Protein 3LHN (pdb70)

B-factor: mean 14.71, std 7.53, range [4.74, 56.82]

Solvent-accessible surface area: 11086 Å² total

Foldseek 3Di:
DAPACLVVAPQAAKWWAWADDPPADTWTKIWGADNVQKIWIWTWGDDPDIDIDIDIGGWDADPRNAKIATPVRDIWGGDHQWTFDPSVNHQDDDDCRVRRITGGDD/DPACLVVAPQAAKWWAWADDPPADTWTWIWGADNVQKIKIWTWGDDDVIDIDIDIDGWDADPRNAKIADPVQDIWGGDHQWTFPDNVNHQDDDDCSVRRITGGDD

Sequence (211 aa):
LGDTSQNALDWPGVYEGVLPCASCEGIQTTLTLQADNSFELKKSIYLGKKDESIFKVAGKFDDWDSNGSKITLSSDGSSKKYLVGENQLLLDTEGNRRITGGLAEHYILKKKKGGGDTSQNALDWPGVYEGVLPCASCEGIQTTLTLQADNSFEELKKSIYLGKDDEESSIFKVVAGKFDWDSNGSKITLSDGSSKKYYLVGEENQLLLDTTEEGNRRITGGLAEEHYILKKKKKG

CATH classification: 2.40.128.640

Structure (mmCIF, N/CA/C/O backbone):
data_3LHN
#
_entry.id   3LHN
#
_cell.length_a   50.185
_cell.length_b   50.185
_cell.length_c   300.508
_cell.angle_alpha   90.000
_cell.angle_beta   90.000
_cell.angle_gamma   120.000
#
_symmetry.space_group_name_H-M   'P 61 2 2'
#
loop_
_entity.id
_entity.type
_entity.pdbx_description
1 polymer Lipoprotein
2 non-polymer 'SULFATE ION'
3 non-polymer GLYCEROL
4 water water
#
loop_
_atom_site.group_PDB
_atom_site.id
_atom_site.type_symbol
_atom_site.label_atom_id
_atom_site.label_alt_id
_atom_site.label_comp_id
_atom_site.label_asym_id
_atom_site.label_entity_id
_atom_site.label_seq_id
_atom_site.pdbx_PDB_ins_code
_atom_site.Cartn_x
_atom_site.Cartn_y
_atom_site.Cartn_z
_atom_site.occupancy
_atom_site.B_iso_or_equiv
_atom_site.auth_seq_id
_atom_site.auth_comp_id
_atom_site.auth_asym_id
_atom_site.auth_atom_id
_atom_site.pdbx_PDB_model_num
ATOM 1 N N . LEU A 1 19 ? 29.478 11.733 -12.336 1.00 32.93 43 LEU A N 1
ATOM 2 C CA . LEU A 1 19 ? 29.173 11.455 -10.897 1.00 31.77 43 LEU A CA 1
ATOM 3 C C . LEU A 1 19 ? 30.441 11.069 -10.147 1.00 30.51 43 LEU A C 1
ATOM 4 O O . LEU A 1 19 ? 31.436 10.579 -10.737 1.00 32.81 43 LEU A O 1
ATOM 6 N N . GLY A 1 20 ? 30.389 11.288 -8.832 1.00 25.39 44 GLY A N 1
ATOM 7 C CA . GLY A 1 20 ? 31.517 11.120 -7.995 1.00 21.00 44 GLY A CA 1
ATOM 8 C C . GLY A 1 20 ? 31.845 9.704 -7.585 1.00 15.65 44 GLY A C 1
ATOM 9 O O . GLY A 1 20 ? 31.037 8.951 -7.022 1.00 12.02 44 GLY A O 1
ATOM 10 N N . ASP A 1 21 ? 33.085 9.363 -7.843 1.00 12.45 45 ASP A N 1
ATOM 11 C CA . ASP A 1 21 ? 33.653 8.098 -7.433 1.00 11.89 45 ASP A CA 1
ATOM 12 C C . ASP A 1 21 ? 34.181 8.287 -6.030 1.00 9.98 45 ASP A C 1
ATOM 13 O O . ASP A 1 21 ? 35.357 8.526 -5.789 1.00 10.16 45 ASP A O 1
ATOM 18 N N . THR A 1 22 ? 33.259 8.189 -5.086 1.00 8.62 46 THR A N 1
ATOM 19 C CA . THR A 1 22 ? 33.495 8.482 -3.704 1.00 7.79 46 THR A CA 1
ATOM 20 C C . THR A 1 22 ? 33.022 7.374 -2.763 1.00 6.66 46 THR A C 1
ATOM 21 O O . THR A 1 22 ? 32.177 6.551 -3.140 1.00 7.28 46 THR A O 1
ATOM 25 N N . SER A 1 23 ? 33.541 7.357 -1.542 1.00 7.87 47 SER A N 1
ATOM 26 C CA . SER A 1 23 ? 33.081 6.420 -0.552 1.00 8.46 47 SER A CA 1
ATOM 27 C C . SER A 1 23 ? 31.589 6.585 -0.249 1.00 7.86 47 SER A C 1
ATOM 28 O O . SER A 1 23 ? 30.878 5.585 -0.033 1.00 7.47 47 SER A O 1
ATOM 31 N N . GLN A 1 24 ? 31.096 7.829 -0.229 1.00 6.93 48 GLN A N 1
ATOM 32 C CA . GLN A 1 24 ? 29.711 8.109 -0.012 1.00 6.12 48 GLN A CA 1
ATOM 33 C C . GLN A 1 24 ? 28.806 7.363 -1.008 1.00 6.59 48 GLN A C 1
ATOM 34 O O . GLN A 1 24 ? 27.703 6.888 -0.646 1.00 7.34 48 GLN A O 1
ATOM 40 N N . ASN A 1 25 ? 29.279 7.240 -2.240 1.00 6.19 49 ASN A N 1
ATOM 41 C CA . ASN A 1 25 ? 28.519 6.575 -3.281 1.00 6.73 49 ASN A CA 1
ATOM 42 C C . ASN A 1 25 ? 28.821 5.091 -3.375 1.00 7.76 49 ASN A C 1
ATOM 43 O O . ASN A 1 25 ? 28.014 4.354 -3.936 1.00 9.81 49 ASN A O 1
ATOM 48 N N . ALA A 1 26 ? 29.960 4.651 -2.881 1.00 6.49 50 ALA A N 1
ATOM 49 C CA . ALA A 1 26 ? 30.406 3.270 -3.019 1.00 6.41 50 ALA A CA 1
ATOM 50 C C . ALA A 1 26 ? 29.957 2.359 -1.909 1.00 6.74 50 ALA A C 1
ATOM 51 O O . ALA A 1 26 ? 29.765 1.167 -2.153 1.00 7.55 50 ALA A O 1
ATOM 53 N N . LEU A 1 27 ? 29.838 2.890 -0.710 1.00 6.39 51 LEU A N 1
ATOM 54 C CA . LEU A 1 27 ? 29.674 2.077 0.486 1.00 6.73 51 LEU A CA 1
ATOM 55 C C . LEU A 1 27 ? 28.224 1.988 0.942 1.00 7.74 51 LEU A C 1
ATOM 56 O O . LEU A 1 27 ? 27.459 2.936 0.790 1.00 7.57 51 LEU A O 1
ATOM 61 N N . ASP A 1 28 ? 27.876 0.859 1.542 1.00 7.11 52 ASP A N 1
ATOM 62 C CA . ASP A 1 28 ? 26.591 0.684 2.214 1.00 8.18 52 ASP A CA 1
ATOM 63 C C . ASP A 1 28 ? 26.871 1.219 3.637 1.00 8.69 52 ASP A C 1
ATOM 64 O O . ASP A 1 28 ? 27.038 0.470 4.614 1.00 9.78 52 ASP A O 1
ATOM 69 N N . TRP A 1 29 ? 26.965 2.528 3.743 1.00 7.05 53 TRP A N 1
ATOM 70 C CA . TRP A 1 29 ? 27.344 3.194 5.008 1.00 7.08 53 TRP A CA 1
ATOM 71 C C . TRP A 1 29 ? 26.194 3.445 5.997 1.00 7.78 53 TRP A C 1
ATOM 72 O O . TRP A 1 29 ? 26.456 3.530 7.158 1.00 7.88 53 TRP A O 1
ATOM 83 N N . PRO A 1 30 ? 24.940 3.614 5.555 1.00 6.54 54 PRO A N 1
ATOM 84 C CA . PRO A 1 30 ? 23.851 3.741 6.573 1.00 7.74 54 PRO A CA 1
ATOM 85 C C . PRO A 1 30 ? 23.877 2.488 7.464 1.00 8.41 54 PRO A C 1
ATOM 86 O O . PRO A 1 30 ? 23.967 1.383 6.979 1.00 9.16 54 PRO A O 1
ATOM 90 N N . GLY A 1 31 ? 23.823 2.698 8.756 1.00 7.33 55 GLY A N 1
ATOM 91 C CA . GLY A 1 31 ? 23.891 1.604 9.686 1.00 8.01 55 GLY A CA 1
ATOM 92 C C . GLY A 1 31 ? 24.421 2.018 11.032 1.00 6.95 55 GLY A C 1
ATOM 93 O O . GLY A 1 31 ? 24.524 3.213 11.342 1.00 7.89 55 GLY A O 1
ATOM 94 N N . VAL A 1 32 ? 24.707 1.011 11.844 1.00 6.75 56 VAL A N 1
ATOM 95 C CA . VAL A 1 32 ? 25.074 1.157 13.221 1.00 6.10 56 VAL A CA 1
ATOM 96 C C . VAL A 1 32 ? 26.497 0.715 13.443 1.00 6.21 56 VAL A C 1
ATOM 97 O O . VAL A 1 32 ? 26.889 -0.375 13.031 1.00 7.77 56 VAL A O 1
ATOM 101 N N . TYR A 1 33 ? 27.290 1.538 14.084 1.00 6.45 57 TYR A N 1
ATOM 102 C CA . TYR A 1 33 ? 28.715 1.301 14.323 1.00 6.42 57 TYR A CA 1
ATOM 103 C C . TYR A 1 33 ? 29.018 1.401 15.784 1.00 8.38 57 TYR A C 1
ATOM 104 O O . TYR A 1 33 ? 28.461 2.302 16.481 1.00 8.76 57 TYR A O 1
ATOM 113 N N . GLU A 1 34 ? 29.858 0.502 16.287 1.00 7.65 58 GLU A N 1
ATOM 114 C CA . GLU A 1 34 ? 30.114 0.428 17.712 1.00 8.84 58 GLU A CA 1
ATOM 115 C C . GLU A 1 34 ? 31.588 0.300 18.024 1.00 7.58 58 GLU A C 1
ATOM 116 O O . GLU A 1 34 ? 32.367 -0.318 17.249 1.00 8.82 58 GLU A O 1
ATOM 122 N N . GLY A 1 35 ? 31.998 0.865 19.146 1.00 7.80 59 GLY A N 1
ATOM 123 C CA . GLY A 1 35 ? 33.337 0.683 19.637 1.00 7.64 59 GLY A CA 1
ATOM 124 C C . GLY A 1 35 ? 33.467 1.277 21.015 1.00 8.55 59 GLY A C 1
ATOM 125 O O . GLY A 1 35 ? 32.492 1.757 21.558 1.00 10.29 59 GLY A O 1
ATOM 126 N N . VAL A 1 36 ? 34.654 1.178 21.602 1.00 8.47 60 VAL A N 1
ATOM 127 C CA . VAL A 1 36 ? 34.937 1.765 22.900 1.00 9.55 60 VAL A CA 1
ATOM 128 C C . VAL A 1 36 ? 36.113 2.738 22.700 1.00 8.55 60 VAL A C 1
ATOM 129 O O . VAL A 1 36 ? 37.243 2.327 22.479 1.00 10.07 60 VAL A O 1
ATOM 133 N N . LEU A 1 37 ? 35.812 4.026 22.695 1.00 8.63 61 LEU A N 1
ATOM 134 C CA . LEU A 1 37 ? 36.765 5.066 22.371 1.00 9.28 61 LEU A CA 1
ATOM 135 C C . LEU A 1 37 ? 37.510 5.486 23.624 1.00 8.44 61 LEU A C 1
ATOM 136 O O . LEU A 1 37 ? 36.991 5.369 24.751 1.00 9.17 61 LEU A O 1
ATOM 141 N N . PRO A 1 38 ? 38.720 6.037 23.465 1.00 7.80 62 PRO A N 1
ATOM 142 C CA . PRO A 1 38 ? 39.399 6.565 24.630 1.00 7.97 62 PRO A CA 1
ATOM 143 C C . PRO A 1 38 ? 38.683 7.740 25.228 1.00 8.95 62 PRO A C 1
ATOM 144 O O . PRO A 1 38 ? 38.087 8.531 24.512 1.00 9.57 62 PRO A O 1
ATOM 148 N N . CYS A 1 39 ? 38.791 7.872 26.549 1.00 9.11 63 CYS A N 1
ATOM 149 C CA . CYS A 1 39 ? 38.081 8.921 27.286 1.00 9.31 63 CYS A CA 1
ATOM 150 C C . CYS A 1 39 ? 39.093 9.824 27.956 1.00 10.06 63 CYS A C 1
ATOM 151 O O . CYS A 1 39 ? 40.010 9.331 28.571 1.00 9.05 63 CYS A O 1
ATOM 154 N N . ALA A 1 40 ? 38.954 11.137 27.831 1.00 8.95 64 ALA A N 1
ATOM 155 C CA . ALA A 1 40 ? 39.933 12.040 28.449 1.00 8.21 64 ALA A CA 1
ATOM 156 C C . ALA A 1 40 ? 40.064 11.851 29.957 1.00 8.31 64 ALA A C 1
ATOM 157 O O . ALA A 1 40 ? 41.166 11.978 30.511 1.00 7.68 64 ALA A O 1
ATOM 159 N N . SER A 1 41 ? 38.961 11.536 30.635 1.00 9.48 65 SER A N 1
ATOM 160 C CA . SER A 1 41 ? 39.053 11.389 32.099 1.00 10.50 65 SER A CA 1
ATOM 161 C C . SER A 1 41 ? 38.132 10.333 32.651 1.00 10.90 65 SER A C 1
ATOM 162 O O . SER A 1 41 ? 37.531 10.497 33.710 1.00 11.19 65 SER A O 1
ATOM 165 N N . CYS A 1 42 ? 38.116 9.206 31.974 1.00 9.08 66 CYS A N 1
ATOM 166 C CA . CYS A 1 42 ? 37.303 8.073 32.396 1.00 9.72 66 CYS A CA 1
ATOM 167 C C . CYS A 1 42 ? 37.796 6.827 31.711 1.00 9.56 66 CYS A C 1
ATOM 168 O O . CYS A 1 42 ? 38.686 6.876 30.863 1.00 8.33 66 CYS A O 1
ATOM 171 N N . GLU A 1 43 ? 37.199 5.705 32.082 1.00 8.90 67 GLU A N 1
ATOM 172 C CA . GLU A 1 43 ? 37.681 4.423 31.612 1.00 9.28 67 GLU A CA 1
ATOM 173 C C . GLU A 1 43 ? 37.642 4.293 30.093 1.00 9.52 67 GLU A C 1
ATOM 174 O O . GLU A 1 43 ? 38.525 3.699 29.468 1.00 9.24 67 GLU A O 1
ATOM 180 N N . GLY A 1 44 ? 36.576 4.788 29.460 1.00 8.45 68 GLY A N 1
ATOM 181 C CA . GLY A 1 44 ? 36.423 4.671 28.045 1.00 8.86 68 GLY A CA 1
ATOM 182 C C . GLY A 1 44 ? 35.003 5.091 27.674 1.00 8.12 68 GLY A C 1
ATOM 183 O O . GLY A 1 44 ? 34.184 5.289 28.564 1.00 9.43 68 GLY A O 1
ATOM 184 N N . ILE A 1 45 ? 34.740 5.204 26.382 1.00 8.62 69 ILE A N 1
ATOM 185 C CA . ILE A 1 45 ? 33.431 5.670 25.931 1.00 8.24 69 ILE A CA 1
ATOM 186 C C . ILE A 1 45 ? 32.816 4.575 25.056 1.00 8.83 69 ILE A C 1
ATOM 187 O O . ILE A 1 45 ? 33.225 4.415 23.888 1.00 9.03 69 ILE A O 1
ATOM 192 N N . GLN A 1 46 ? 31.881 3.815 25.609 1.00 8.18 70 GLN A N 1
ATOM 193 C CA . GLN A 1 46 ? 31.205 2.784 24.829 1.00 8.77 70 GLN A CA 1
ATOM 194 C C . GLN A 1 46 ? 30.250 3.501 23.899 1.00 8.21 70 GLN A C 1
ATOM 195 O O . GLN A 1 46 ? 29.263 4.098 24.341 1.00 9.43 70 GLN A O 1
ATOM 201 N N . THR A 1 47 ? 30.522 3.442 22.623 1.00 8.27 71 THR A N 1
ATOM 202 C CA . THR A 1 47 ? 29.892 4.278 21.613 1.00 8.61 71 THR A CA 1
ATOM 203 C C . THR A 1 47 ? 29.086 3.499 20.605 1.00 7.90 71 THR A C 1
ATOM 204 O O . THR A 1 47 ? 29.529 2.464 20.112 1.00 9.08 71 THR A O 1
ATOM 208 N N . THR A 1 48 ? 27.907 3.983 20.292 1.00 7.66 72 THR A N 1
ATOM 209 C CA . THR A 1 48 ? 27.028 3.441 19.238 1.00 7.60 72 THR A CA 1
ATOM 210 C C . THR A 1 48 ? 26.606 4.618 18.383 1.00 8.33 72 THR A C 1
ATOM 211 O O . THR A 1 48 ? 25.996 5.579 18.874 1.00 8.75 72 THR A O 1
ATOM 215 N N . LEU A 1 49 ? 27.020 4.612 17.117 1.00 6.91 73 LEU A N 1
ATOM 216 C CA . LEU A 1 49 ? 26.731 5.717 16.177 1.00 7.18 73 LEU A CA 1
ATOM 217 C C . LEU A 1 49 ? 25.953 5.133 15.023 1.00 7.14 73 LEU A C 1
ATOM 218 O O . LEU A 1 49 ? 26.415 4.238 14.330 1.00 7.25 73 LEU A O 1
ATOM 223 N N . THR A 1 50 ? 24.748 5.670 14.840 1.00 6.48 74 THR A N 1
ATOM 224 C CA . THR A 1 50 ? 23.790 5.233 13.816 1.00 7.64 74 THR A CA 1
ATOM 225 C C . THR A 1 50 ? 23.686 6.338 12.772 1.00 6.75 74 THR A C 1
ATOM 226 O O . THR A 1 50 ? 23.317 7.455 13.100 1.00 7.52 74 THR A O 1
ATOM 230 N N . LEU A 1 51 ? 23.966 6.011 11.520 1.00 6.67 75 LEU A N 1
ATOM 231 C CA . LEU A 1 51 ? 23.887 6.933 10.391 1.00 6.58 75 LEU A CA 1
ATOM 232 C C . LEU A 1 51 ? 22.726 6.547 9.496 1.00 8.08 75 LEU A C 1
ATOM 233 O O . LEU A 1 51 ? 22.538 5.372 9.170 1.00 7.30 75 LEU A O 1
ATOM 238 N N . GLN A 1 52 ? 21.923 7.505 9.086 1.00 7.82 76 GLN A N 1
ATOM 239 C CA . GLN A 1 52 ? 20.882 7.291 8.077 1.00 8.32 76 GLN A CA 1
ATOM 240 C C . GLN A 1 52 ? 21.258 7.872 6.729 1.00 7.78 76 GLN A C 1
ATOM 241 O O . GLN A 1 52 ? 22.008 8.848 6.645 1.00 7.81 76 GLN A O 1
ATOM 247 N N . ALA A 1 53 ? 20.633 7.354 5.667 1.00 7.64 77 ALA A N 1
ATOM 248 C CA . ALA A 1 53 ? 20.885 7.785 4.298 1.00 7.53 77 ALA A CA 1
ATOM 249 C C . ALA A 1 53 ? 20.605 9.255 4.105 1.00 8.00 77 ALA A C 1
ATOM 250 O O . ALA A 1 53 ? 21.205 9.894 3.216 1.00 9.51 77 ALA A O 1
ATOM 252 N N . ASP A 1 54 ? 19.682 9.835 4.899 1.00 7.81 78 ASP A N 1
ATOM 253 C CA . ASP A 1 54 ? 19.358 11.265 4.786 1.00 8.28 78 ASP A CA 1
ATOM 254 C C . ASP A 1 54 ? 20.294 12.203 5.554 1.00 9.37 78 ASP A C 1
ATOM 255 O O . ASP A 1 54 ? 20.016 13.388 5.716 1.00 9.19 78 ASP A O 1
ATOM 260 N N . ASN A 1 55 ? 21.397 11.637 5.994 1.00 8.83 79 ASN A N 1
ATOM 261 C CA . ASN A 1 55 ? 22.468 12.358 6.675 1.00 8.55 79 ASN A CA 1
ATOM 262 C C . ASN A 1 55 ? 22.069 12.813 8.062 1.00 9.15 79 ASN A C 1
ATOM 263 O O . ASN A 1 55 ? 22.556 13.817 8.571 1.00 12.68 79 ASN A O 1
ATOM 268 N N . SER A 1 56 ? 21.185 12.082 8.695 1.00 8.06 80 SER A N 1
ATOM 269 C CA . SER A 1 56 ? 20.850 12.278 10.097 1.00 8.29 80 SER A CA 1
ATOM 270 C C . SER A 1 56 ? 21.564 11.182 10.880 1.00 8.17 80 SER A C 1
ATOM 271 O O . SER A 1 56 ? 21.917 10.111 10.350 1.00 7.77 80 SER A O 1
ATOM 274 N N . PHE A 1 57 ? 21.817 11.464 12.147 1.00 8.34 81 PHE A N 1
ATOM 275 C CA . PHE A 1 57 ? 22.485 10.497 12.995 1.00 7.48 81 PHE A CA 1
ATOM 276 C C . PHE A 1 57 ? 21.927 10.480 14.393 1.00 7.45 81 PHE A C 1
ATOM 277 O O . PHE A 1 57 ? 21.352 11.458 14.862 1.00 7.35 81 PHE A O 1
ATOM 285 N N . GLU A 1 58 ? 22.201 9.363 15.075 1.00 7.03 82 GLU A N 1
ATOM 286 C CA . GLU A 1 58 ? 21.964 9.226 16.524 1.00 8.79 82 GLU A CA 1
ATOM 287 C C . GLU A 1 58 ? 23.195 8.633 17.164 1.00 8.50 82 GLU A C 1
ATOM 288 O O . GLU A 1 58 ? 23.718 7.645 16.650 1.00 9.07 82 GLU A O 1
A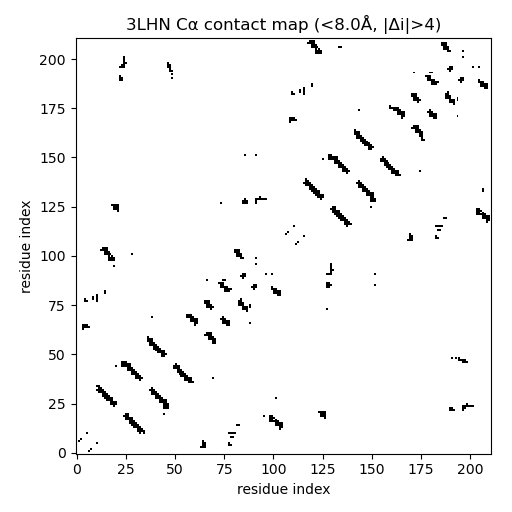TOM 294 N N . LEU A 1 59 ? 23.671 9.228 18.254 1.00 9.15 83 LEU A N 1
ATOM 295 C CA . LEU A 1 59 ? 24.884 8.793 18.913 1.00 9.31 83 LEU A CA 1
ATOM 296 C C . LEU A 1 59 ? 24.523 8.477 20.353 1.00 10.27 83 LEU A C 1
ATOM 297 O O . LEU A 1 59 ? 23.787 9.264 21.009 1.00 9.93 83 LEU A O 1
ATOM 302 N N A LYS A 1 60 ? 24.907 7.298 20.836 0.70 9.48 84 LYS A N 1
ATOM 303 N N B LYS A 1 60 ? 24.981 7.337 20.865 0.30 9.86 84 LYS A N 1
ATOM 304 C CA A LYS A 1 60 ? 24.864 7.001 22.255 0.70 9.71 84 LYS A CA 1
ATOM 305 C CA B LYS A 1 60 ? 24.826 7.027 22.282 0.30 9.84 84 LYS A CA 1
ATOM 306 C C A LYS A 1 60 ? 26.299 6.806 22.723 0.70 9.42 84 LYS A C 1
ATOM 307 C C B LYS A 1 60 ? 26.181 6.651 22.836 0.30 9.58 84 LYS A C 1
ATOM 308 O O A LYS A 1 60 ? 27.101 6.083 22.104 0.70 9.40 84 LYS A O 1
ATOM 309 O O B LYS A 1 60 ? 26.776 5.655 22.391 0.30 8.04 84 LYS A O 1
ATOM 320 N N . SER A 1 61 ? 26.607 7.402 23.849 1.00 9.78 85 SER A N 1
ATOM 321 C CA . SER A 1 61 ? 27.964 7.339 24.439 1.00 9.34 85 SER A CA 1
ATOM 322 C C . SER A 1 61 ? 27.824 7.029 25.912 1.00 10.57 85 SER A C 1
ATOM 323 O O . SER A 1 61 ? 27.269 7.849 26.627 1.00 12.21 85 SER A O 1
ATOM 326 N N . ILE A 1 62 ? 28.260 5.855 26.362 1.00 9.35 86 ILE A N 1
ATOM 327 C CA . ILE A 1 62 ? 28.301 5.545 27.785 1.00 10.04 86 ILE A CA 1
ATOM 328 C C . ILE A 1 62 ? 29.711 5.766 28.268 1.00 9.47 86 ILE A C 1
ATOM 329 O O . ILE A 1 62 ? 30.679 5.097 27.834 1.00 9.21 86 ILE A O 1
ATOM 334 N N . TYR A 1 63 ? 29.857 6.768 29.139 1.00 9.15 87 TYR A N 1
ATOM 335 C CA . TYR A 1 63 ? 31.130 7.072 29.753 1.00 9.05 87 TYR A CA 1
ATOM 336 C C . TYR A 1 63 ? 31.315 6.109 30.915 1.00 9.58 87 TYR A C 1
ATOM 337 O O . TYR A 1 63 ? 30.661 6.205 31.956 1.00 11.32 87 TYR A O 1
ATOM 346 N N . LEU A 1 64 ? 32.232 5.185 30.735 1.00 9.70 88 LEU A N 1
ATOM 347 C CA . LEU A 1 64 ? 32.459 4.061 31.627 1.00 11.25 88 LEU A CA 1
ATOM 348 C C . LEU A 1 64 ? 33.283 4.487 32.837 1.00 12.38 88 LEU A C 1
ATOM 349 O O . LEU A 1 64 ? 34.021 5.471 32.801 1.00 11.41 88 LEU A O 1
ATOM 354 N N . GLY A 1 65 ? 33.165 3.704 33.895 1.00 14.05 89 GLY A N 1
ATOM 355 C CA . GLY A 1 65 ? 33.940 3.897 35.110 1.00 14.36 89 GLY A CA 1
ATOM 356 C C . GLY A 1 65 ? 33.098 3.930 36.352 1.00 14.92 89 GLY A C 1
ATOM 357 O O . GLY A 1 65 ? 31.897 3.610 36.345 1.00 14.36 89 GLY A O 1
ATOM 358 N N A LYS A 1 66 ? 33.732 4.387 37.422 0.50 13.92 90 LYS A N 1
ATOM 359 N N B LYS A 1 66 ? 33.690 4.352 37.460 0.50 14.48 90 LYS A N 1
ATOM 360 C CA A LYS A 1 66 ? 33.118 4.419 38.735 0.50 15.36 90 LYS A CA 1
ATOM 361 C CA B LYS A 1 66 ? 32.934 4.369 38.708 0.50 16.08 90 LYS A CA 1
ATOM 362 C C A LYS A 1 66 ? 31.991 5.465 38.799 0.50 16.54 90 LYS A C 1
ATOM 363 C C B LYS A 1 66 ? 31.771 5.321 38.584 0.50 16.93 90 LYS A C 1
ATOM 364 O O A LYS A 1 66 ? 31.141 5.423 39.697 0.50 15.79 90 LYS A O 1
ATOM 365 O O B LYS A 1 66 ? 30.668 5.058 39.103 0.50 16.57 90 LYS A O 1
ATOM 372 N N . ASP A 1 67 ? 32.003 6.418 37.860 1.00 17.56 91 ASP A N 1
ATOM 373 C CA . ASP A 1 67 ? 31.000 7.479 37.771 1.00 18.07 91 ASP A CA 1
ATOM 374 C C . ASP A 1 67 ? 30.297 7.486 36.395 1.00 18.30 91 ASP A C 1
ATOM 375 O O . ASP A 1 67 ? 30.449 8.431 35.631 1.00 21.14 91 ASP A O 1
ATOM 380 N N . GLU A 1 68 ? 29.503 6.472 36.119 1.00 15.86 92 GLU A N 1
ATOM 381 C CA . GLU A 1 68 ? 29.005 6.301 34.737 1.00 16.68 92 GLU A CA 1
ATOM 382 C C . GLU A 1 68 ? 27.973 7.339 34.360 1.00 13.55 92 GLU A C 1
ATOM 383 O O . GLU A 1 68 ? 27.170 7.760 35.202 1.00 13.22 92 GLU A O 1
ATOM 389 N N . SER A 1 69 ? 27.992 7.776 33.109 1.00 10.87 93 SER A N 1
ATOM 390 C CA . SER A 1 69 ? 26.967 8.633 32.577 1.00 10.96 93 SER A CA 1
ATOM 391 C C . SER A 1 69 ? 26.669 8.213 31.172 1.00 9.66 93 SER A C 1
ATOM 392 O O . SER A 1 69 ? 27.481 7.526 30.551 1.00 10.40 93 SER A O 1
ATOM 395 N N . ILE A 1 70 ? 25.520 8.641 30.678 1.00 8.80 94 ILE A N 1
ATOM 396 C CA . ILE A 1 70 ? 25.077 8.288 29.350 1.00 9.16 94 ILE A CA 1
ATOM 397 C C . ILE A 1 70 ? 24.662 9.511 28.577 1.00 10.12 94 ILE A C 1
ATOM 398 O O . ILE A 1 70 ? 23.823 10.306 29.030 1.00 9.24 94 ILE A O 1
ATOM 403 N N . PHE A 1 71 ? 25.251 9.693 27.395 1.00 10.68 95 PHE A N 1
ATOM 404 C CA . PHE A 1 71 ? 24.905 10.787 26.495 1.00 13.74 95 PHE A CA 1
ATOM 405 C C . PHE A 1 71 ? 24.195 10.249 25.299 1.00 14.83 95 PHE A C 1
ATOM 406 O O . PHE A 1 71 ? 24.583 9.184 24.755 1.00 14.78 95 PHE A O 1
ATOM 414 N N . LYS A 1 72 ? 23.180 10.938 24.836 1.00 14.79 96 LYS A N 1
ATOM 415 C CA . LYS A 1 72 ? 22.498 10.576 23.612 1.00 16.21 96 LYS A CA 1
ATOM 416 C C . LYS A 1 72 ? 22.345 11.833 22.793 1.00 16.85 96 LYS A C 1
ATOM 417 O O . LYS A 1 72 ? 21.765 12.776 23.311 1.00 16.85 96 LYS A O 1
ATOM 423 N N . VAL A 1 73 ? 22.825 11.838 21.531 1.00 13.63 97 VAL A N 1
ATOM 424 C CA . VAL A 1 73 ? 22.873 13.020 20.676 1.00 12.45 97 VAL A CA 1
ATOM 425 C C . VAL A 1 73 ? 22.161 12.681 19.378 1.00 11.64 97 VAL A C 1
ATOM 426 O O . VAL A 1 73 ? 22.397 11.598 18.819 1.00 12.33 97 VAL A O 1
ATOM 430 N N . ALA A 1 74 ? 21.317 13.561 18.889 1.00 9.08 98 ALA A N 1
ATOM 431 C CA . ALA A 1 74 ? 20.682 13.375 17.606 1.00 8.95 98 ALA A CA 1
ATOM 432 C C . ALA A 1 74 ? 20.910 14.647 16.827 1.00 7.58 98 ALA A C 1
ATOM 433 O O . ALA A 1 74 ? 20.764 15.772 17.332 1.00 8.17 98 ALA A O 1
ATOM 435 N N . GLY A 1 75 ? 21.177 14.493 15.547 1.00 7.12 99 GLY A N 1
ATOM 436 C CA . GLY A 1 75 ? 21.418 15.638 14.694 1.00 7.99 99 GLY A CA 1
ATOM 437 C C . GLY A 1 75 ? 21.647 15.265 13.263 1.00 8.64 99 GLY A C 1
ATOM 438 O O . GLY A 1 75 ? 21.262 14.186 12.837 1.00 8.88 99 GLY A O 1
ATOM 439 N N . LYS A 1 76 ? 22.235 16.185 12.521 1.00 8.78 100 LYS A N 1
ATOM 440 C CA . LYS A 1 76 ? 22.572 15.948 11.124 1.00 8.90 100 LYS A CA 1
ATOM 441 C C . LYS A 1 76 ? 24.071 15.977 10.991 1.00 7.72 100 LYS A C 1
ATOM 442 O O . LYS A 1 76 ? 24.797 16.563 11.797 1.00 9.37 100 LYS A O 1
ATOM 445 N N . PHE A 1 77 ? 24.554 15.372 9.934 1.00 8.59 101 PHE A N 1
ATOM 446 C CA . PHE A 1 77 ? 25.966 15.414 9.627 1.00 8.19 101 PHE A CA 1
ATOM 447 C C . PHE A 1 77 ? 26.158 15.817 8.169 1.00 8.55 101 PHE A C 1
ATOM 448 O O . PHE A 1 77 ? 25.249 15.762 7.357 1.00 8.39 101 PHE A O 1
ATOM 456 N N A ASP A 1 78 ? 27.387 16.200 7.847 0.50 9.56 102 ASP A N 1
ATOM 457 N N B ASP A 1 78 ? 27.369 16.294 7.875 0.50 9.46 102 ASP A N 1
ATOM 458 C CA A ASP A 1 78 ? 27.726 16.622 6.507 0.50 10.48 102 ASP A CA 1
ATOM 459 C CA B ASP A 1 78 ? 27.780 16.743 6.545 0.50 10.21 102 ASP A CA 1
ATOM 460 C C A ASP A 1 78 ? 28.987 15.936 6.046 0.50 9.58 102 ASP A C 1
ATOM 461 C C B ASP A 1 78 ? 28.977 15.932 6.050 0.50 9.43 102 ASP A C 1
ATOM 462 O O A ASP A 1 78 ? 29.870 15.611 6.830 0.50 10.19 102 ASP A O 1
ATOM 463 O O B ASP A 1 78 ? 29.809 15.492 6.826 0.50 9.85 102 ASP A O 1
ATOM 472 N N . TRP A 1 79 ? 29.046 15.738 4.736 1.00 10.15 103 TRP A N 1
ATOM 473 C CA . TRP A 1 79 ? 30.182 15.125 4.091 1.00 9.27 103 TRP A CA 1
ATOM 474 C C . TRP A 1 79 ? 31.112 16.162 3.512 1.00 10.95 103 TRP A C 1
ATOM 475 O O . TRP A 1 79 ? 30.669 17.239 3.064 1.00 13.02 103 TRP A O 1
ATOM 486 N N . ASP A 1 80 ? 32.397 15.844 3.495 1.00 10.49 104 ASP A N 1
ATOM 487 C CA . ASP A 1 80 ? 33.329 16.690 2.766 1.00 12.17 104 ASP A CA 1
ATOM 488 C C . ASP A 1 80 ? 33.136 16.572 1.230 1.00 13.66 104 ASP A C 1
ATOM 489 O O . ASP A 1 80 ? 32.410 15.742 0.720 1.00 11.59 104 ASP A O 1
ATOM 494 N N . SER A 1 81 ? 33.774 17.485 0.493 1.00 16.32 105 SER A N 1
ATOM 495 C CA . SER A 1 81 ? 33.588 17.514 -0.950 1.00 18.61 105 SER A CA 1
ATOM 496 C C . SER A 1 81 ? 34.083 16.215 -1.601 1.00 18.10 105 SER A C 1
ATOM 497 O O . SER A 1 81 ? 33.580 15.816 -2.647 1.00 20.61 105 SER A O 1
ATOM 500 N N . ASN A 1 82 ? 35.041 15.545 -0.963 1.00 16.18 106 ASN A N 1
ATOM 501 C CA . ASN A 1 82 ? 35.546 14.272 -1.462 1.00 15.97 106 ASN A CA 1
ATOM 502 C C . ASN A 1 82 ? 34.625 13.095 -1.160 1.00 12.69 106 ASN A C 1
ATOM 503 O O . ASN A 1 82 ? 34.876 11.991 -1.623 1.00 10.67 106 ASN A O 1
ATOM 508 N N . GLY A 1 83 ? 33.541 13.304 -0.417 1.00 10.11 107 GLY A N 1
ATOM 509 C CA . GLY A 1 83 ? 32.606 12.200 -0.103 1.00 9.92 107 GLY A CA 1
ATOM 510 C C . GLY A 1 83 ? 33.246 11.076 0.685 1.00 8.65 107 GLY A C 1
ATOM 511 O O . GLY A 1 83 ? 32.893 9.933 0.515 1.00 8.78 107 GLY A O 1
ATOM 512 N N . SER A 1 84 ? 34.128 11.439 1.616 1.00 9.87 108 SER A N 1
ATOM 513 C CA . SER A 1 84 ? 34.893 10.506 2.370 1.00 10.51 108 SER A CA 1
ATOM 514 C C . SER A 1 84 ? 34.793 10.664 3.885 1.00 10.46 108 SER A C 1
ATOM 515 O O . SER A 1 84 ? 34.868 9.667 4.627 1.00 10.70 108 SER A O 1
ATOM 518 N N . LYS A 1 85 ? 34.669 11.897 4.335 1.00 9.00 109 LYS A N 1
ATOM 519 C CA . LYS A 1 85 ? 34.709 12.196 5.747 1.00 9.30 109 LYS A CA 1
ATOM 520 C C . LYS A 1 85 ? 33.442 12.901 6.134 1.00 9.98 109 LYS A C 1
ATOM 521 O O . LYS A 1 85 ? 32.971 13.774 5.411 1.00 11.69 109 LYS A O 1
ATOM 527 N N . ILE A 1 86 ? 32.902 12.547 7.296 1.00 9.34 110 ILE A N 1
ATOM 528 C CA . ILE A 1 86 ? 31.707 13.182 7.822 1.00 9.21 110 ILE A CA 1
ATOM 529 C C . ILE A 1 86 ? 32.019 13.984 9.090 1.00 9.40 110 ILE A C 1
ATOM 530 O O . ILE A 1 86 ? 32.904 13.627 9.872 1.00 9.62 110 ILE A O 1
ATOM 535 N N . THR A 1 87 ? 31.292 15.080 9.252 1.00 9.16 111 THR A N 1
ATOM 536 C CA . THR A 1 87 ? 31.378 15.907 10.455 1.00 9.72 111 THR A CA 1
ATOM 537 C C . THR A 1 87 ? 29.990 15.916 11.105 1.00 9.82 111 THR A C 1
ATOM 538 O O . THR A 1 87 ? 29.020 16.339 10.469 1.00 10.19 111 THR A O 1
ATOM 542 N N . LEU A 1 88 ? 29.918 15.419 12.316 1.00 9.83 112 LEU A N 1
ATOM 543 C CA . LEU A 1 88 ? 28.665 15.412 13.097 1.00 9.81 112 LEU A CA 1
ATOM 544 C C . LEU A 1 88 ? 28.408 16.790 13.668 1.00 12.32 112 LEU A C 1
ATOM 545 O O . LEU A 1 88 ? 29.310 17.645 13.703 1.00 10.26 112 LEU A O 1
ATOM 550 N N A SER A 1 89 ? 27.172 17.058 14.041 0.50 13.26 113 SER A N 1
ATOM 551 N N B SER A 1 89 ? 27.201 16.960 14.220 0.50 12.86 113 SER A N 1
ATOM 552 C CA A SER A 1 89 ? 26.796 18.357 14.599 0.50 13.97 113 SER A CA 1
ATOM 553 C CA B SER A 1 89 ? 26.712 18.206 14.847 0.50 13.71 113 SER A CA 1
ATOM 554 C C A SER A 1 89 ? 27.564 18.722 15.885 0.50 14.74 113 SER A C 1
ATOM 555 C C B SER A 1 89 ? 27.625 18.706 15.861 0.50 14.34 113 SER A C 1
ATOM 556 O O A SER A 1 89 ? 27.589 19.915 16.232 0.50 14.43 113 SER A O 1
ATOM 557 O O B SER A 1 89 ? 27.771 19.927 16.037 0.50 14.10 113 SER A O 1
ATOM 562 N N . ASP A 1 90 ? 28.159 17.757 16.613 1.00 14.54 114 ASP A N 1
ATOM 563 C CA . ASP A 1 90 ? 28.984 18.018 17.765 1.00 16.70 114 ASP A CA 1
ATOM 564 C C . ASP A 1 90 ? 30.420 18.301 17.405 1.00 15.50 114 ASP A C 1
ATOM 565 O O . ASP A 1 90 ? 31.275 18.487 18.300 1.00 17.96 114 ASP A O 1
ATOM 570 N N . GLY A 1 91 ? 30.689 18.345 16.092 1.00 12.94 115 GLY A N 1
ATOM 571 C CA . GLY A 1 91 ? 32.021 18.638 15.607 1.00 12.34 115 GLY A CA 1
ATOM 572 C C . GLY A 1 91 ? 32.947 17.436 15.424 1.00 11.56 115 GLY A C 1
ATOM 573 O O . GLY A 1 91 ? 34.041 17.564 14.873 1.00 13.14 115 GLY A O 1
ATOM 574 N N A SER A 1 92 ? 32.540 16.241 15.851 0.50 10.77 116 SER A N 1
ATOM 575 N N B SER A 1 92 ? 32.508 16.260 15.871 0.50 12.19 116 SER A N 1
ATOM 576 C CA A SER A 1 92 ? 33.380 15.077 15.640 0.50 9.71 116 SER A CA 1
ATOM 577 C CA B SER A 1 92 ? 33.270 15.042 15.717 0.50 12.04 116 SER A CA 1
ATOM 578 C C A SER A 1 92 ? 33.390 14.696 14.152 0.50 8.56 116 SER A C 1
ATOM 579 C C B SER A 1 92 ? 33.394 14.704 14.237 0.50 11.00 116 SER A C 1
ATOM 580 O O A SER A 1 92 ? 32.382 14.819 13.441 0.50 8.72 116 SER A O 1
ATOM 581 O O B SER A 1 92 ? 32.488 14.994 13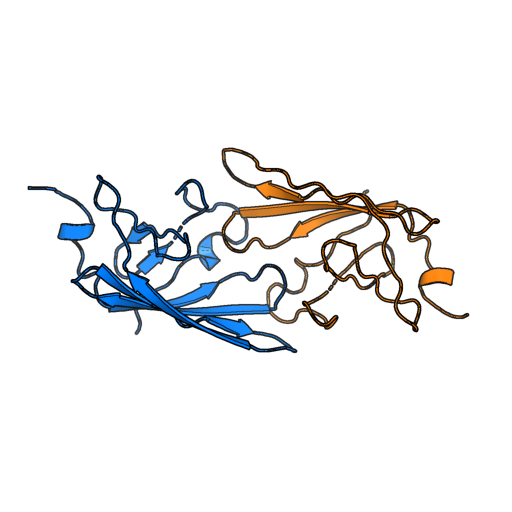.445 0.50 11.24 116 SER A O 1
ATOM 586 N N A LYS A 1 93 ? 34.553 14.248 13.695 0.50 7.46 117 LYS A N 1
ATOM 587 N N B LYS A 1 93 ? 34.505 14.057 13.894 0.50 10.28 117 LYS A N 1
ATOM 588 C CA A LYS A 1 93 ? 34.746 13.837 12.329 0.50 7.81 117 LYS A CA 1
ATOM 589 C CA B LYS A 1 93 ? 34.846 13.754 12.517 0.50 9.78 117 LYS A CA 1
ATOM 590 C C A LYS A 1 93 ? 35.126 12.371 12.262 0.50 7.97 117 LYS A C 1
ATOM 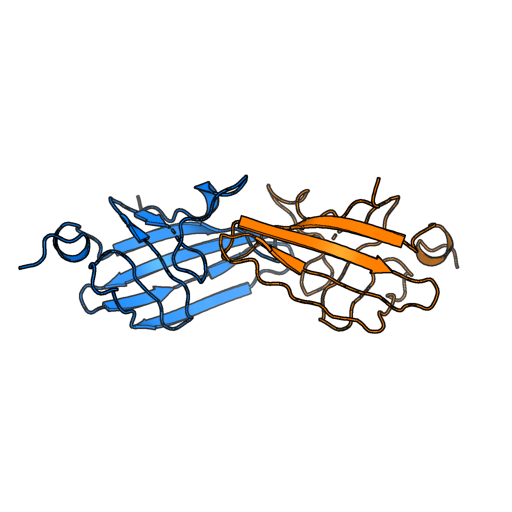591 C C B LYS A 1 93 ? 35.146 12.282 12.314 0.50 9.00 117 LYS A C 1
ATOM 592 O O A LYS A 1 93 ? 35.827 11.852 13.097 0.50 8.47 117 LYS A O 1
ATOM 593 O O B LYS A 1 93 ? 35.844 11.656 13.109 0.50 8.92 117 LYS A O 1
ATOM 604 N N . TYR A 1 94 ? 34.635 11.704 11.215 1.00 8.06 118 TYR A N 1
ATOM 605 C CA . TYR A 1 94 ? 34.928 10.317 10.951 1.00 8.26 118 TYR A CA 1
ATOM 606 C C . TYR A 1 94 ? 35.237 10.063 9.492 1.00 7.96 118 TYR A C 1
ATOM 607 O O . TYR A 1 94 ? 34.632 10.658 8.599 1.00 9.14 118 TYR A O 1
ATOM 616 N N . LEU A 1 95 ? 36.148 9.142 9.257 1.00 8.29 119 LEU A N 1
ATOM 617 C CA . LEU A 1 95 ? 36.455 8.646 7.913 1.00 8.23 119 LEU A CA 1
ATOM 618 C C . LEU A 1 95 ? 35.540 7.450 7.714 1.00 8.92 119 LEU A C 1
ATOM 619 O O . LEU A 1 95 ? 35.573 6.485 8.476 1.00 9.32 119 LEU A O 1
ATOM 624 N N . VAL A 1 96 ? 34.735 7.484 6.647 1.00 8.28 120 VAL A N 1
ATOM 625 C CA . VAL A 1 96 ? 33.764 6.405 6.412 1.00 8.82 120 VAL A CA 1
ATOM 626 C C . VAL A 1 96 ? 34.461 5.347 5.568 1.00 8.79 120 VAL A C 1
ATOM 627 O O . VAL A 1 96 ? 34.937 5.647 4.465 1.00 10.52 120 VAL A O 1
ATOM 631 N N . GLY A 1 97 ? 34.518 4.120 6.070 1.00 7.96 121 GLY A N 1
ATOM 632 C CA . GLY A 1 97 ? 35.234 3.082 5.417 1.00 9.21 121 GLY A CA 1
ATOM 633 C C . GLY A 1 97 ? 34.407 1.814 5.274 1.00 7.69 121 GLY A C 1
ATOM 634 O O . GLY A 1 97 ? 33.244 1.756 5.628 1.00 7.80 121 GLY A O 1
ATOM 635 N N . GLU A 1 98 ? 35.028 0.761 4.767 1.00 8.75 122 GLU A N 1
ATOM 636 C CA . GLU A 1 98 ? 34.337 -0.524 4.610 1.00 9.03 122 GLU A CA 1
ATOM 637 C C . GLU A 1 98 ? 34.016 -1.141 5.973 1.00 7.94 122 GLU A C 1
ATOM 638 O O . GLU A 1 98 ? 34.932 -1.538 6.748 1.00 8.84 122 GLU A O 1
ATOM 644 N N . ASN A 1 99 ? 32.715 -1.256 6.246 1.00 7.21 123 ASN A N 1
ATOM 645 C CA . ASN A 1 99 ? 32.202 -1.801 7.499 1.00 7.07 123 ASN A CA 1
ATOM 646 C C . ASN A 1 99 ? 32.714 -1.089 8.756 1.00 7.58 123 ASN A C 1
ATOM 647 O O . ASN A 1 99 ? 32.774 -1.703 9.817 1.00 9.22 123 ASN A O 1
ATOM 652 N N . GLN A 1 100 ? 33.113 0.165 8.634 1.00 8.51 124 GLN A N 1
ATOM 653 C CA . GLN A 1 100 ? 33.605 0.904 9.808 1.00 7.76 124 GLN A CA 1
ATOM 654 C C . GLN A 1 100 ? 33.606 2.392 9.606 1.00 8.62 124 GLN A C 1
ATOM 655 O O . GLN A 1 100 ? 33.528 2.915 8.468 1.00 9.20 124 GLN A O 1
ATOM 661 N N . LEU A 1 101 ? 33.645 3.060 10.747 1.00 8.79 125 LEU A N 1
ATOM 662 C CA . LEU A 1 101 ? 33.956 4.492 10.816 1.00 8.83 125 LEU A CA 1
ATOM 663 C C . LEU A 1 101 ? 35.231 4.656 11.631 1.00 11.02 125 LEU A C 1
ATOM 664 O O . LEU A 1 101 ? 35.461 3.908 12.601 1.00 12.14 125 LEU A O 1
ATOM 669 N N . LEU A 1 102 ? 36.097 5.547 11.220 1.00 10.06 126 LEU A N 1
ATOM 670 C CA . LEU A 1 102 ? 37.318 5.817 11.974 1.00 10.30 126 LEU A CA 1
ATOM 671 C C . LEU A 1 102 ? 37.263 7.234 12.450 1.00 9.40 126 LEU A C 1
ATOM 672 O O . LEU A 1 102 ? 37.233 8.154 11.658 1.00 9.96 126 LEU A O 1
ATOM 693 N N . LEU A 1 104 ? 38.477 10.729 13.453 1.00 10.10 128 LEU A N 1
ATOM 694 C CA . LEU A 1 104 ? 39.607 11.543 13.028 1.00 9.25 128 LEU A CA 1
ATOM 695 C C . LEU A 1 104 ? 39.842 12.621 14.089 1.00 9.74 128 LEU A C 1
ATOM 696 O O . LEU A 1 104 ? 39.013 12.864 14.970 1.00 9.41 128 LEU A O 1
ATOM 701 N N . ASP A 1 105 ? 40.987 13.275 14.004 1.00 9.46 129 ASP A N 1
ATOM 702 C CA . ASP A 1 105 ? 41.220 14.434 14.876 1.00 9.26 129 ASP A CA 1
ATOM 703 C C . ASP A 1 105 ? 40.534 15.694 14.328 1.00 11.76 129 ASP A C 1
ATOM 704 O O . ASP A 1 105 ? 39.856 15.631 13.315 1.00 11.75 129 ASP A O 1
ATOM 709 N N . THR A 1 106 ? 40.632 16.826 15.030 1.00 12.77 130 THR A N 1
ATOM 710 C CA . THR A 1 106 ? 39.925 18.035 14.604 1.00 14.58 130 THR A CA 1
ATOM 711 C C . THR A 1 106 ? 40.402 18.592 13.304 1.00 14.81 130 THR A C 1
ATOM 712 O O . THR A 1 106 ? 39.687 19.403 12.682 1.00 15.18 130 THR A O 1
ATOM 716 N N . GLU A 1 107 ? 41.594 18.163 12.865 1.00 13.75 131 GLU A N 1
ATOM 717 C CA . GLU A 1 107 ? 42.082 18.543 11.530 1.00 15.39 131 GLU A CA 1
ATOM 718 C C . GLU A 1 107 ? 41.553 17.654 10.428 1.00 15.20 131 GLU A C 1
ATOM 719 O O . GLU A 1 107 ? 41.798 17.931 9.249 1.00 17.66 131 GLU A O 1
ATOM 725 N N . GLY A 1 108 ? 40.849 16.586 10.805 1.00 13.96 132 GLY A N 1
ATOM 726 C CA . GLY A 1 108 ? 40.380 15.613 9.869 1.00 13.62 132 GLY A CA 1
ATOM 727 C C . GLY A 1 108 ? 41.439 14.574 9.498 1.00 13.17 132 GLY A C 1
ATOM 728 O O . GLY A 1 108 ? 41.299 13.868 8.508 1.00 13.22 132 GLY A O 1
ATOM 729 N N . ASN A 1 109 ? 42.489 14.455 10.290 1.00 11.70 133 ASN A N 1
ATOM 730 C CA . ASN A 1 109 ? 43.564 13.506 9.998 1.00 10.23 133 ASN A CA 1
ATOM 731 C C . ASN A 1 109 ? 43.390 12.229 10.807 1.00 11.03 133 ASN A C 1
ATOM 732 O O . ASN A 1 109 ? 42.809 12.233 11.883 1.00 10.01 133 ASN A O 1
ATOM 737 N N A ARG A 1 110 ? 43.874 11.115 10.268 0.50 11.57 134 ARG A N 1
ATOM 738 N N B ARG A 1 110 ? 43.939 11.143 10.279 0.50 11.42 134 ARG A N 1
ATOM 739 C CA A ARG A 1 110 ? 43.876 9.848 10.981 0.50 11.74 134 ARG A CA 1
ATOM 740 C CA B ARG A 1 110 ? 43.976 9.882 10.975 0.50 11.42 134 ARG A CA 1
ATOM 741 C C A ARG A 1 110 ? 44.793 9.944 12.204 0.50 11.48 134 ARG A C 1
ATOM 742 C C B ARG A 1 110 ? 44.780 10.051 12.259 0.50 11.23 134 ARG A C 1
ATOM 743 O O A ARG A 1 110 ? 45.934 10.378 12.100 0.50 11.90 134 ARG A O 1
ATOM 744 O O B ARG A 1 110 ? 45.808 10.704 12.279 0.50 11.78 134 ARG A O 1
ATOM 749 N N . ILE A 1 111 ? 44.286 9.468 13.334 1.00 10.53 135 ILE A N 1
ATOM 750 C CA . ILE A 1 111 ? 44.966 9.547 14.626 1.00 10.62 135 ILE A CA 1
ATOM 751 C C . ILE A 1 111 ? 46.037 8.449 14.691 1.00 11.44 135 ILE A C 1
ATOM 752 O O . ILE A 1 111 ? 45.728 7.269 14.469 1.00 13.63 135 ILE A O 1
ATOM 757 N N . THR A 1 112 ? 47.271 8.836 14.990 1.00 12.46 136 THR A N 1
ATOM 758 C CA . THR A 1 112 ? 48.403 7.921 15.011 1.00 14.37 136 THR A CA 1
ATOM 759 C C . THR A 1 112 ? 48.752 7.642 16.453 1.00 13.10 136 THR A C 1
ATOM 760 O O . THR A 1 112 ? 48.048 8.084 17.351 1.00 11.82 136 THR A O 1
ATOM 764 N N . GLY A 1 113 ? 49.843 6.916 16.701 1.00 14.19 137 GLY A N 1
ATOM 765 C CA . GLY A 1 113 ? 50.275 6.613 18.038 1.00 14.57 137 GLY A CA 1
ATOM 766 C C . GLY A 1 113 ? 49.722 5.328 18.656 1.00 14.08 137 GLY A C 1
ATOM 767 O O . GLY A 1 113 ? 49.040 4.534 17.995 1.00 13.75 137 GLY A O 1
ATOM 768 N N . GLY A 1 114 ? 50.021 5.190 19.948 1.00 16.41 138 GLY A N 1
ATOM 769 C CA . GLY A 1 114 ? 49.704 3.996 20.731 1.00 17.49 138 GLY A CA 1
ATOM 770 C C . GLY A 1 114 ? 48.258 3.552 20.751 1.00 17.15 138 GLY A C 1
ATOM 771 O O . GLY A 1 114 ? 47.985 2.356 20.789 1.00 19.13 138 GLY A O 1
ATOM 772 N N . LEU A 1 115 ? 47.324 4.500 20.677 1.00 14.44 139 LEU A N 1
ATOM 773 C CA . LEU A 1 115 ? 45.920 4.147 20.777 1.00 12.21 139 LEU A CA 1
ATOM 774 C C . LEU A 1 115 ? 45.181 4.229 19.450 1.00 11.82 139 LEU A C 1
ATOM 775 O O . LEU A 1 115 ? 43.965 4.239 19.452 1.00 11.62 139 LEU A O 1
ATOM 780 N N . ALA A 1 116 ? 45.918 4.249 18.328 1.00 11.23 140 ALA A N 1
ATOM 781 C CA . ALA A 1 116 ? 45.319 4.462 17.020 1.00 10.89 140 ALA A CA 1
ATOM 782 C C . ALA A 1 116 ? 44.116 3.571 16.705 1.00 11.00 140 ALA A C 1
ATOM 783 O O . ALA A 1 116 ? 43.108 4.003 16.147 1.00 11.31 140 ALA A O 1
ATOM 785 N N . GLU A 1 117 ? 44.216 2.292 17.039 1.00 11.58 141 GLU A N 1
ATOM 786 C CA . GLU A 1 117 ? 43.149 1.378 16.681 1.00 13.56 141 GLU A CA 1
ATOM 787 C C . GLU A 1 117 ? 41.901 1.519 17.558 1.00 12.95 141 GLU A C 1
ATOM 788 O O . GLU A 1 117 ? 40.812 1.044 17.208 1.00 12.60 141 GLU A O 1
ATOM 791 N N . HIS A 1 118 ? 42.047 2.219 18.680 1.00 11.26 142 HIS A N 1
ATOM 792 C CA . HIS A 1 118 ? 40.932 2.468 19.554 1.00 11.33 142 HIS A CA 1
ATOM 793 C C . HIS A 1 118 ? 39.877 3.466 19.017 1.00 10.99 142 HIS A C 1
ATOM 794 O O . HIS A 1 118 ? 38.823 3.642 19.634 1.00 10.23 142 HIS A O 1
ATOM 801 N N . TYR A 1 119 ? 40.157 4.081 17.868 1.00 9.57 143 TYR A N 1
ATOM 802 C CA . TYR A 1 119 ? 39.282 5.082 17.268 1.00 9.49 143 TYR A CA 1
ATOM 803 C C . TYR A 1 119 ? 38.366 4.477 16.174 1.00 9.11 143 TYR A C 1
ATOM 804 O O . TYR A 1 119 ? 37.597 5.183 15.547 1.00 10.80 143 TYR A O 1
ATOM 813 N N . ILE A 1 120 ? 38.410 3.164 16.036 1.00 9.08 144 ILE A N 1
ATOM 814 C CA . ILE A 1 120 ? 37.586 2.440 15.042 1.00 9.26 144 ILE A CA 1
ATOM 815 C C . ILE A 1 120 ? 36.239 2.073 15.642 1.00 9.53 144 ILE A C 1
ATOM 816 O O . ILE A 1 120 ? 36.162 1.468 16.729 1.00 10.50 144 ILE A O 1
ATOM 821 N N . LEU A 1 121 ? 35.180 2.447 14.929 1.00 9.65 145 LEU A N 1
ATOM 822 C CA . LEU A 1 121 ? 33.826 1.938 15.224 1.00 8.22 145 LEU A CA 1
ATOM 823 C C . LEU A 1 121 ? 33.436 0.946 14.112 1.00 8.90 145 LEU A C 1
ATOM 824 O O . LEU A 1 121 ? 33.344 1.321 12.972 1.00 11.59 145 LEU A O 1
ATOM 829 N N A LYS A 1 122 ? 33.270 -0.318 14.448 0.50 8.36 146 LYS A N 1
ATOM 830 N N B LYS A 1 122 ? 33.224 -0.305 14.477 0.50 9.56 146 LYS A N 1
ATOM 831 C CA A LYS A 1 122 ? 32.914 -1.329 13.433 0.50 8.49 146 LYS A CA 1
ATOM 832 C CA B LYS A 1 122 ? 32.916 -1.377 13.514 0.50 10.48 146 LYS A CA 1
ATOM 833 C C A LYS A 1 122 ? 31.427 -1.459 13.315 0.50 9.22 146 LYS A C 1
ATOM 834 C C B LYS A 1 122 ? 31.421 -1.505 13.335 0.50 10.46 146 LYS A C 1
ATOM 835 O O A LYS A 1 122 ? 30.685 -1.316 14.296 0.50 8.38 146 LYS A O 1
ATOM 836 O O B LYS A 1 122 ? 30.658 -1.372 14.302 0.50 9.35 146 LYS A O 1
ATOM 843 N N . LYS A 1 123 ? 30.966 -1.793 12.117 1.00 10.13 147 LYS A N 1
ATOM 844 C CA . LYS A 1 123 ? 29.565 -2.070 11.923 1.00 11.22 147 LYS A CA 1
ATOM 845 C C . LYS A 1 123 ? 29.104 -3.146 12.841 1.00 13.79 147 LYS A C 1
ATOM 846 O O . LYS A 1 123 ? 29.815 -4.138 13.079 1.00 14.76 147 LYS A O 1
ATOM 852 N N . LYS A 1 124 ? 27.895 -2.999 13.348 1.00 13.84 148 LYS A N 1
ATOM 853 C CA . LYS A 1 124 ? 27.374 -3.960 14.316 1.00 17.69 148 LYS A CA 1
ATOM 854 C C . LYS A 1 124 ? 27.247 -5.371 13.738 1.00 20.93 148 LYS A C 1
ATOM 855 O O . LYS A 1 124 ? 26.899 -5.542 12.585 1.00 22.14 148 LYS A O 1
ATOM 861 N N A GLY A 1 125 ? 27.659 -6.358 14.526 0.50 23.82 149 GLY A N 1
ATOM 862 N N B GLY A 1 125 ? 27.379 -6.351 14.647 0.50 25.02 149 GLY A N 1
ATOM 863 C CA A GLY A 1 125 ? 27.697 -7.743 14.049 0.50 24.46 149 GLY A CA 1
ATOM 864 C CA B GLY A 1 125 ? 27.310 -7.794 14.324 0.50 26.68 149 GLY A CA 1
ATOM 865 C C A GLY A 1 125 ? 29.018 -8.058 13.362 0.50 25.03 149 GLY A C 1
ATOM 866 C C B GLY A 1 125 ? 28.699 -8.221 13.904 0.50 28.36 149 GLY A C 1
ATOM 867 O O A GLY A 1 125 ? 29.081 -8.949 12.506 0.50 25.64 149 GLY A O 1
ATOM 868 O O B GLY A 1 125 ? 29.219 -9.275 14.303 0.50 28.53 149 GLY A O 1
ATOM 887 N N . GLY B 1 20 ? 47.516 15.605 60.614 1.00 22.02 44 GLY B N 1
ATOM 888 C CA . GLY B 1 20 ? 48.692 16.113 59.857 1.00 19.17 44 GLY B CA 1
ATOM 889 C C . GLY B 1 20 ? 49.427 15.023 59.071 1.00 16.68 44 GLY B C 1
ATOM 890 O O . GLY B 1 20 ? 50.331 15.307 58.294 1.00 14.11 44 GLY B O 1
ATOM 891 N N . ASP B 1 21 ? 49.079 13.764 59.294 1.00 16.22 45 ASP B N 1
ATOM 892 C CA . ASP B 1 21 ? 49.775 12.654 58.646 1.00 15.68 45 ASP B CA 1
ATOM 893 C C . ASP B 1 21 ? 49.145 12.427 57.298 1.00 14.39 45 ASP B C 1
ATOM 894 O O . ASP B 1 21 ? 48.329 11.511 57.087 1.00 15.74 45 ASP B O 1
ATOM 899 N N . THR B 1 22 ? 49.510 13.316 56.373 1.00 11.63 46 THR B N 1
ATOM 900 C CA . THR B 1 22 ? 48.953 13.338 55.039 1.00 11.26 46 THR B CA 1
ATOM 901 C C . THR B 1 22 ? 50.023 13.267 53.958 1.00 10.84 46 THR B C 1
ATOM 902 O O . THR B 1 22 ? 51.166 13.590 54.218 1.00 11.08 46 THR B O 1
ATOM 906 N N . SER B 1 23 ? 49.631 12.956 52.721 1.00 10.77 47 SER B N 1
ATOM 907 C CA . SER B 1 23 ? 50.546 13.033 51.588 1.00 11.61 47 SER B CA 1
ATOM 908 C C . SER B 1 23 ? 51.089 14.431 51.347 1.00 11.41 47 SER B C 1
ATOM 909 O O . SER B 1 23 ? 52.267 14.589 50.986 1.00 11.13 47 SER B O 1
ATOM 912 N N . GLN B 1 24 ? 50.250 15.442 51.567 1.00 10.30 48 GLN B N 1
ATOM 913 C CA . GLN B 1 24 ? 50.628 16.817 51.431 1.00 10.22 48 GLN B CA 1
ATOM 914 C C . GLN B 1 24 ? 51.842 17.122 52.316 1.00 8.96 48 GLN B C 1
A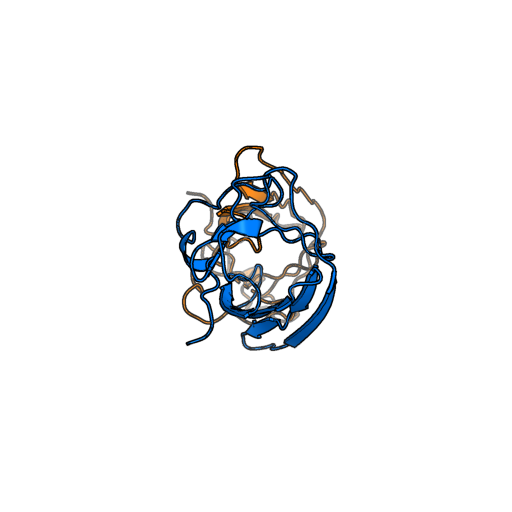TOM 915 O O . GLN B 1 24 ? 52.742 17.880 51.908 1.00 9.04 48 GLN B O 1
ATOM 921 N N . ASN B 1 25 ? 51.893 16.550 53.517 1.00 9.83 49 ASN B N 1
ATOM 922 C CA . ASN B 1 25 ? 53.032 16.745 54.420 1.00 10.21 49 ASN B CA 1
ATOM 923 C C . ASN B 1 25 ? 54.158 15.763 54.198 1.00 10.71 49 ASN B C 1
ATOM 924 O O . ASN B 1 25 ? 55.311 16.093 54.472 1.00 13.73 49 ASN B O 1
ATOM 929 N N . ALA B 1 26 ? 53.847 14.594 53.685 1.00 9.43 50 ALA B N 1
ATOM 930 C CA . ALA B 1 26 ? 54.829 13.490 53.584 1.00 10.34 50 ALA B CA 1
ATOM 931 C C . ALA B 1 26 ? 55.723 13.570 52.350 1.00 9.85 50 ALA B C 1
ATOM 932 O O . ALA B 1 26 ? 56.887 13.166 52.394 1.00 10.45 50 ALA B O 1
ATOM 934 N N . LEU B 1 27 ? 55.131 14.020 51.238 1.00 10.75 51 LEU B N 1
ATOM 935 C CA . LEU B 1 27 ? 55.746 13.872 49.924 1.00 10.58 51 LEU B CA 1
ATOM 936 C C . LEU B 1 27 ? 56.475 15.107 49.503 1.00 10.15 51 LEU B C 1
ATOM 937 O O . LEU B 1 27 ? 56.066 16.222 49.831 1.00 11.25 51 LEU B O 1
ATOM 942 N N . ASP B 1 28 ? 57.559 14.892 48.748 1.00 10.07 52 ASP B N 1
ATOM 943 C CA . ASP B 1 28 ? 58.229 15.993 48.045 1.00 10.67 52 ASP B CA 1
ATOM 944 C C . ASP B 1 28 ? 57.471 16.211 46.734 1.00 10.53 52 ASP B C 1
ATOM 945 O O . ASP B 1 28 ? 57.988 15.891 45.639 1.00 11.71 52 ASP B O 1
ATOM 950 N N . TRP B 1 29 ? 56.254 16.716 46.854 1.00 10.30 53 TRP B N 1
ATOM 951 C CA . TRP B 1 29 ? 55.378 16.877 45.712 1.00 9.73 53 TRP B CA 1
ATOM 952 C C . TRP B 1 29 ? 55.637 18.091 44.856 1.00 9.84 53 TRP B C 1
ATOM 953 O O . TRP B 1 29 ? 55.275 18.047 43.666 1.00 9.96 53 TRP B O 1
ATOM 964 N N . PRO B 1 30 ? 56.249 19.161 45.351 1.00 9.93 54 PRO B N 1
ATOM 965 C CA . PRO B 1 30 ? 56.464 20.265 44.411 1.00 10.36 54 PRO B CA 1
ATOM 966 C C . PRO B 1 3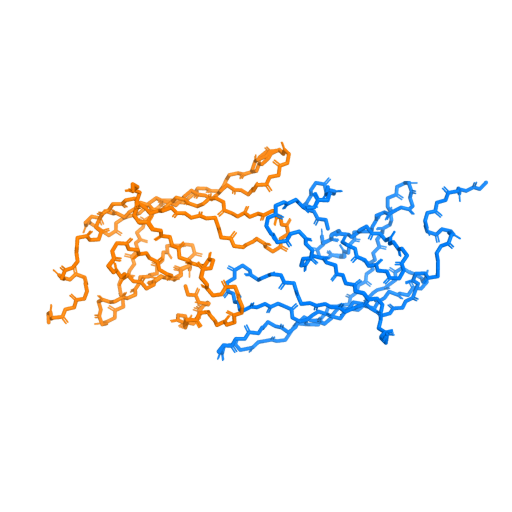0 ? 57.396 19.795 43.318 1.00 10.96 54 PRO B C 1
ATOM 967 O O . PRO B 1 30 ? 58.359 19.045 43.580 1.00 11.16 54 PRO B O 1
ATOM 971 N N . GLY B 1 31 ? 57.126 20.216 42.085 1.00 10.37 55 GLY B N 1
ATOM 972 C CA . GLY B 1 31 ? 57.920 19.796 40.961 1.00 11.69 55 GLY B CA 1
ATOM 973 C C . GLY B 1 31 ? 57.115 19.663 39.692 1.00 10.18 55 GLY B C 1
ATOM 974 O O . GLY B 1 31 ? 55.980 20.100 39.595 1.00 10.19 55 GLY B O 1
ATOM 975 N N . VAL B 1 32 ? 57.720 19.032 38.721 1.00 9.44 56 VAL B N 1
ATOM 976 C CA . VAL B 1 32 ? 57.195 18.925 37.362 1.00 8.91 56 VAL B CA 1
ATOM 977 C C . VAL B 1 32 ? 56.851 17.477 37.088 1.00 9.73 56 VAL B C 1
ATOM 978 O O . VAL B 1 32 ? 57.693 16.571 37.259 1.00 10.24 56 VAL B O 1
ATOM 982 N N . TYR B 1 33 ? 55.636 17.255 36.590 1.00 8.77 57 TYR B N 1
ATOM 983 C CA . TYR B 1 33 ? 55.146 15.938 36.261 1.00 8.78 57 TYR B CA 1
ATOM 984 C C . TYR B 1 33 ? 54.746 15.870 34.796 1.00 10.02 57 TYR B C 1
ATOM 985 O O . TYR B 1 33 ? 54.190 16.843 34.272 1.00 10.95 57 TYR B O 1
ATOM 994 N N . GLU B 1 34 ? 55.041 14.768 34.144 1.00 9.98 58 GLU B N 1
ATOM 995 C CA . GLU B 1 34 ? 54.817 14.650 32.726 1.00 11.16 58 GLU B CA 1
ATOM 996 C C . GLU B 1 34 ? 54.254 13.290 32.341 1.00 10.54 58 GLU B C 1
ATOM 997 O O . GLU B 1 34 ? 54.577 12.290 32.917 1.00 12.02 58 GLU B O 1
ATOM 1003 N N . GLY B 1 35 ? 53.457 13.290 31.282 1.00 10.32 59 GLY B N 1
ATOM 1004 C CA . GLY B 1 35 ? 52.916 12.051 30.705 1.00 11.42 59 GLY B CA 1
ATOM 1005 C C . GLY B 1 35 ? 52.194 12.383 29.436 1.00 10.93 59 GLY B C 1
ATOM 1006 O O . GLY B 1 35 ? 51.935 13.540 29.169 1.00 11.68 59 GLY B O 1
ATOM 1007 N N . VAL B 1 36 ? 51.804 11.345 28.706 1.00 10.51 60 VAL B N 1
ATOM 1008 C CA . VAL B 1 36 ? 50.960 11.490 27.520 1.00 10.55 60 VAL B CA 1
ATOM 1009 C C . VAL B 1 36 ? 49.634 10.820 27.859 1.00 10.73 60 VAL B C 1
ATOM 1010 O O . VAL B 1 36 ? 49.527 9.594 27.947 1.00 11.91 60 VAL B O 1
ATOM 1014 N N . LEU B 1 37 ? 48.636 11.648 28.094 1.00 9.51 61 LEU B N 1
ATOM 1015 C CA . LEU B 1 37 ? 47.334 11.217 28.527 1.00 10.01 61 LEU B CA 1
ATOM 1016 C C . LEU B 1 37 ? 46.464 10.877 27.311 1.00 9.38 61 LEU B C 1
ATOM 1017 O O . LEU B 1 37 ? 46.674 11.405 26.200 1.00 9.75 61 LEU B O 1
ATOM 1022 N N . PRO B 1 38 ? 45.470 10.003 27.467 1.00 9.56 62 PRO B N 1
ATOM 1023 C CA . PRO B 1 38 ? 44.553 9.750 26.351 1.00 9.91 62 PRO B CA 1
ATOM 1024 C C . PRO B 1 38 ? 43.790 10.994 25.956 1.00 9.50 62 PRO B C 1
ATOM 1025 O O . PRO B 1 38 ? 43.392 11.782 26.796 1.00 10.13 62 PRO B O 1
ATOM 1029 N N . CYS B 1 39 ? 43.551 11.142 24.666 1.00 9.66 63 CYS B N 1
ATOM 1030 C CA . CYS B 1 39 ? 42.881 12.270 24.093 1.00 9.44 63 CYS B CA 1
ATOM 1031 C C . CYS B 1 39 ? 41.586 11.787 23.438 1.00 10.15 63 CYS B C 1
ATOM 1032 O O . CYS B 1 39 ? 41.596 10.811 22.665 1.00 9.41 63 CYS B O 1
ATOM 1035 N N . ALA B 1 40 ? 40.485 12.499 23.678 1.00 9.84 64 ALA B N 1
ATOM 1036 C CA . ALA B 1 40 ? 39.208 12.084 23.089 1.00 10.06 64 ALA B CA 1
ATOM 1037 C C . ALA B 1 40 ? 39.263 12.047 21.576 1.00 10.30 64 ALA B C 1
ATOM 1038 O O . ALA B 1 40 ? 38.654 11.184 20.960 1.00 9.47 64 ALA B O 1
ATOM 1040 N N . SER B 1 41 ? 39.962 12.993 20.952 1.00 11.88 65 SER B N 1
ATOM 1041 C CA . SER B 1 41 ? 39.965 13.037 19.485 1.00 12.46 65 SER B CA 1
ATOM 1042 C C . SER B 1 41 ? 41.299 13.433 18.956 1.00 10.44 65 SER B C 1
ATOM 1043 O O . SER B 1 41 ? 41.389 14.260 18.017 1.00 10.96 65 SER B O 1
ATOM 1046 N N . CYS B 1 42 ? 42.346 12.835 19.501 1.00 10.07 66 CYS B N 1
ATOM 1047 C CA . CYS B 1 42 ? 43.697 13.084 18.976 1.00 10.43 66 CYS B CA 1
ATOM 1048 C C . CYS B 1 42 ? 44.637 11.992 19.480 1.00 10.38 66 CYS B C 1
ATOM 1049 O O . CYS B 1 42 ? 44.205 11.156 20.275 1.00 10.58 66 CYS B O 1
ATOM 1052 N N . GLU B 1 43 ? 45.880 11.992 19.005 1.00 10.45 67 GLU B N 1
ATOM 1053 C CA . GLU B 1 43 ? 46.841 10.982 19.379 1.00 10.82 67 GLU B CA 1
ATOM 1054 C C . GLU B 1 43 ? 47.059 10.852 20.881 1.00 9.95 67 GLU B C 1
ATOM 1055 O O . GLU B 1 43 ? 47.194 9.762 21.415 1.00 10.26 67 GLU B O 1
ATOM 1061 N N . GLY B 1 44 ? 47.114 11.977 21.563 1.00 9.32 68 GLY B N 1
ATOM 1062 C CA . GLY B 1 44 ? 47.400 11.982 22.970 1.00 9.44 68 GLY B CA 1
ATOM 1063 C C . GLY B 1 44 ? 47.622 13.407 23.433 1.00 8.58 68 GLY B C 1
ATOM 1064 O O . GLY B 1 44 ? 47.746 14.321 22.621 1.00 10.80 68 GLY B O 1
ATOM 1065 N N . ILE B 1 45 ? 47.591 13.592 24.744 1.00 9.63 69 ILE B N 1
ATOM 1066 C CA . ILE B 1 45 ? 47.775 14.939 25.341 1.00 9.47 69 ILE B CA 1
ATOM 1067 C C . ILE B 1 45 ? 49.084 14.893 26.099 1.00 10.37 69 ILE B C 1
ATOM 1068 O O . ILE B 1 45 ? 49.172 14.345 27.211 1.00 10.49 69 ILE B O 1
ATOM 1073 N N . GLN B 1 46 ? 50.135 15.460 25.508 1.00 9.49 70 GLN B N 1
ATOM 1074 C CA . GLN B 1 46 ? 51.455 15.499 26.138 1.00 10.90 70 GLN B CA 1
ATOM 1075 C C . GLN B 1 46 ? 51.380 16.580 27.183 1.00 10.90 70 GLN B C 1
ATOM 1076 O O . GLN B 1 46 ? 51.256 17.770 26.864 1.00 9.63 70 GLN B O 1
ATOM 1082 N N . THR B 1 47 ? 51.386 16.144 28.425 1.00 10.50 71 THR B N 1
ATOM 1083 C CA . THR B 1 47 ? 51.036 16.976 29.559 1.00 10.40 71 THR B CA 1
ATOM 1084 C C . THR B 1 47 ? 52.222 17.234 30.466 1.00 11.72 71 THR B C 1
ATOM 1085 O O . THR B 1 47 ? 52.975 16.330 30.782 1.00 13.24 71 THR B O 1
ATOM 1089 N N . THR B 1 48 ? 52.377 18.497 30.827 1.00 10.05 72 THR B N 1
ATOM 1090 C CA . THR B 1 48 ? 53.325 18.913 31.838 1.00 10.24 72 THR B CA 1
ATOM 1091 C C . THR B 1 48 ? 52.575 19.684 32.900 1.00 9.93 72 THR B C 1
ATOM 1092 O O . THR B 1 48 ? 51.943 20.707 32.623 1.00 10.91 72 THR B O 1
ATOM 1096 N N . LEU B 1 49 ? 52.664 19.233 34.138 1.00 9.28 73 LEU B N 1
ATOM 1097 C CA . LEU B 1 49 ? 51.989 19.857 35.263 1.00 9.64 73 LEU B CA 1
ATOM 1098 C C . LEU B 1 49 ? 53.017 20.173 36.332 1.00 8.98 73 LEU B C 1
ATOM 1099 O O . LEU B 1 49 ? 53.670 19.242 36.840 1.00 10.24 73 LEU B O 1
ATOM 1104 N N . THR B 1 50 ? 53.191 21.459 36.611 1.00 10.07 74 THR B N 1
ATOM 1105 C CA . THR B 1 50 ? 54.178 21.942 37.571 1.00 10.05 74 THR B CA 1
ATOM 1106 C C . THR B 1 50 ? 53.427 22.456 38.775 1.00 9.61 74 THR B C 1
ATOM 1107 O O . THR B 1 50 ? 52.546 23.324 38.660 1.00 10.20 74 THR B O 1
ATOM 1111 N N . LEU B 1 51 ? 53.762 21.907 39.935 1.00 9.03 75 LEU B N 1
ATOM 1112 C CA . LEU B 1 51 ? 53.185 22.278 41.212 1.00 10.03 75 LEU B CA 1
ATOM 1113 C C . LEU B 1 51 ? 54.230 23.022 42.051 1.00 10.61 75 LEU B C 1
ATOM 1114 O O . LEU B 1 51 ? 55.385 22.564 42.154 1.00 11.15 75 LEU B O 1
ATOM 1119 N N . GLN B 1 52 ? 53.808 24.079 42.733 1.00 10.48 76 GLN B N 1
ATOM 1120 C CA . GLN B 1 52 ? 54.640 24.781 43.688 1.00 9.79 76 GLN B CA 1
ATOM 1121 C C . GLN B 1 52 ? 54.126 24.598 45.104 1.00 10.88 76 GLN B C 1
ATOM 1122 O O . GLN B 1 52 ? 52.937 24.405 45.338 1.00 10.81 76 GLN B O 1
ATOM 1128 N N . ALA B 1 53 ? 55.041 24.803 46.057 1.00 10.26 77 ALA B N 1
ATOM 1129 C CA . ALA B 1 53 ? 54.736 24.693 47.484 1.00 10.61 77 ALA B CA 1
ATOM 1130 C C . ALA B 1 53 ? 53.649 25.612 47.951 1.00 11.68 77 ALA B C 1
ATOM 1131 O O . ALA B 1 53 ? 52.954 25.295 48.922 1.00 12.54 77 ALA B O 1
ATOM 1133 N N . ASP B 1 54 ? 53.497 26.766 47.295 1.00 11.28 78 ASP B N 1
ATOM 1134 C CA . ASP B 1 54 ? 52.451 27.726 47.616 1.00 9.86 78 ASP B CA 1
ATOM 1135 C C . ASP B 1 54 ? 51.066 27.409 47.020 1.00 10.75 78 ASP B C 1
ATOM 1136 O O . ASP B 1 54 ? 50.163 28.260 47.038 1.00 10.99 78 ASP B O 1
ATOM 1141 N N . ASN B 1 55 ? 50.891 26.193 46.502 1.00 10.98 79 ASN B N 1
ATOM 1142 C CA . ASN B 1 55 ? 49.659 25.720 45.930 1.00 12.59 79 ASN B CA 1
ATOM 1143 C C . ASN B 1 55 ? 49.281 26.401 44.645 1.00 13.69 79 ASN B C 1
ATOM 1144 O O . ASN B 1 55 ? 48.095 26.519 44.311 1.00 16.53 79 ASN B O 1
ATOM 1149 N N . SER B 1 56 ? 50.268 26.904 43.921 1.00 11.82 80 SER B N 1
ATOM 1150 C CA . SER B 1 56 ? 50.065 27.361 42.566 1.00 13.12 80 SER B CA 1
ATOM 1151 C C . SER B 1 56 ? 50.568 26.271 41.609 1.00 10.66 80 SER B C 1
ATOM 1152 O O . SER B 1 56 ? 51.359 25.396 41.973 1.00 11.28 80 SER B O 1
ATOM 1155 N N . PHE B 1 57 ? 50.090 26.349 40.377 1.00 10.04 81 PHE B N 1
ATOM 1156 C CA . PHE B 1 57 ? 50.451 25.402 39.343 1.00 10.56 81 PHE B CA 1
ATOM 1157 C C . PHE B 1 57 ? 50.463 26.019 37.964 1.00 10.67 81 PHE B C 1
ATOM 1158 O O . PHE B 1 57 ? 49.875 27.106 37.718 1.00 10.27 81 PHE B O 1
ATOM 1166 N N A GLU B 1 58 ? 51.180 25.344 37.066 0.50 9.69 82 GLU B N 1
ATOM 1167 N N B GLU B 1 58 ? 51.186 25.358 37.066 0.50 10.19 82 GLU B N 1
ATOM 1168 C CA A GLU B 1 58 ? 51.169 25.620 35.636 0.50 10.60 82 GLU B CA 1
ATOM 1169 C CA B GLU B 1 58 ? 51.098 25.634 35.643 0.50 11.46 82 GLU B CA 1
ATOM 1170 C C A GLU B 1 58 ? 50.912 24.309 34.903 0.50 11.22 82 GLU B C 1
ATOM 1171 C C B GLU B 1 58 ? 50.857 24.294 34.960 0.50 11.46 82 GLU B C 1
ATOM 1172 O O A GLU B 1 58 ? 51.664 23.343 35.058 0.50 11.22 82 GLU B O 1
ATOM 1173 O O B GLU B 1 58 ? 51.499 23.281 35.259 0.50 10.64 82 GLU B O 1
ATOM 1184 N N . LEU B 1 59 ? 49.868 24.281 34.088 1.00 11.37 83 LEU B N 1
ATOM 1185 C CA . LEU B 1 59 ? 49.521 23.098 33.300 1.00 11.71 83 LEU B CA 1
ATOM 1186 C C . LEU B 1 59 ? 49.735 23.425 31.837 1.00 11.64 83 LEU B C 1
ATOM 1187 O O . LEU B 1 59 ? 49.268 24.448 31.375 1.00 12.39 83 LEU B O 1
ATOM 1192 N N A LYS B 1 60 ? 50.469 22.575 31.131 0.60 11.63 84 LYS B N 1
ATOM 1193 N N B LYS B 1 60 ? 50.473 22.571 31.128 0.40 11.18 84 LYS B N 1
ATOM 1194 C CA A LYS B 1 60 ? 50.614 22.700 29.684 0.60 12.18 84 LYS B CA 1
ATOM 1195 C CA B LYS B 1 60 ? 50.642 22.693 29.674 0.40 11.21 84 LYS B CA 1
ATOM 1196 C C A LYS B 1 60 ? 50.135 21.377 29.087 0.60 10.46 84 LYS B C 1
ATOM 1197 C C B LYS B 1 60 ? 50.211 21.384 29.014 0.40 10.16 84 LYS B C 1
ATOM 1198 O O A LYS B 1 60 ? 50.541 20.291 29.502 0.60 11.75 84 LYS B O 1
ATOM 1199 O O B LYS B 1 60 ? 50.776 20.317 29.279 0.40 10.76 84 LYS B O 1
ATOM 1210 N N . SER B 1 61 ? 49.225 21.481 28.125 1.00 10.16 85 SER B N 1
ATOM 1211 C CA . SER B 1 61 ? 48.653 20.335 27.471 1.00 10.28 85 SER B CA 1
ATOM 1212 C C . SER B 1 61 ? 48.855 20.498 25.983 1.00 10.97 85 SER B C 1
ATOM 1213 O O . SER B 1 61 ? 48.299 21.429 25.372 1.00 10.74 85 SER B O 1
ATOM 1216 N N . ILE B 1 62 ? 49.616 19.603 25.373 1.00 10.05 86 ILE B N 1
ATOM 1217 C CA . ILE B 1 62 ? 49.892 19.647 23.943 1.00 10.53 86 ILE B CA 1
ATOM 1218 C C . ILE B 1 62 ? 49.063 18.562 23.305 1.00 9.11 86 ILE B C 1
ATOM 1219 O O . ILE B 1 62 ? 49.281 17.379 23.592 1.00 9.05 86 ILE B O 1
ATOM 1224 N N . TYR B 1 63 ? 48.114 18.954 22.465 1.00 8.91 87 TYR B N 1
ATOM 1225 C CA . TYR B 1 63 ? 47.273 17.996 21.775 1.00 9.50 87 TYR B CA 1
ATOM 1226 C C . TYR B 1 63 ? 48.036 17.554 20.534 1.00 10.87 87 TYR B C 1
ATOM 1227 O O . TYR B 1 63 ? 48.163 18.300 19.570 1.00 12.87 87 TYR B O 1
ATOM 1236 N N . LEU B 1 64 ? 48.489 16.331 20.556 1.00 9.61 88 LEU B N 1
ATOM 1237 C CA . LEU B 1 64 ? 49.398 15.819 19.539 1.00 10.26 88 LEU B CA 1
ATOM 1238 C C . LEU B 1 64 ? 48.659 15.650 18.221 1.00 10.31 88 LEU B C 1
ATOM 1239 O O . LEU B 1 64 ? 47.523 15.164 18.174 1.00 10.37 88 LEU B O 1
ATOM 1244 N N . GLY B 1 65 ? 49.321 16.014 17.130 1.00 10.92 89 GLY B N 1
ATOM 1245 C CA . GLY B 1 65 ? 48.786 15.931 15.778 1.00 11.06 89 GLY B CA 1
ATOM 1246 C C . GLY B 1 65 ? 49.724 16.683 14.828 1.00 11.40 89 GLY B C 1
ATOM 1247 O O . GLY B 1 65 ? 50.786 17.144 15.251 1.00 12.92 89 GLY B O 1
ATOM 1248 N N . LYS B 1 66 ? 49.284 16.922 13.595 1.00 12.46 90 LYS B N 1
ATOM 1249 C CA . LYS B 1 66 ? 50.158 17.604 12.643 1.00 14.95 90 LYS B CA 1
ATOM 1250 C C . LYS B 1 66 ? 50.359 19.089 12.947 1.00 16.15 90 LYS B C 1
ATOM 1251 O O . LYS B 1 66 ? 51.463 19.617 12.710 1.00 18.46 90 LYS B O 1
ATOM 1257 N N A ASP B 1 67 ? 49.334 19.777 13.498 0.50 13.45 91 ASP B N 1
ATOM 1258 N N B ASP B 1 67 ? 49.371 19.762 13.503 0.50 16.79 91 ASP B N 1
ATOM 1259 C CA A ASP B 1 67 ? 49.425 21.240 13.851 0.50 12.57 91 ASP B CA 1
ATOM 1260 C CA B ASP B 1 67 ? 49.569 21.174 13.761 0.50 17.98 91 ASP B CA 1
ATOM 1261 C C A ASP B 1 67 ? 49.947 21.644 15.272 0.50 14.49 91 ASP B C 1
ATOM 1262 C C B ASP B 1 67 ? 49.588 21.461 15.245 0.50 19.28 91 ASP B C 1
ATOM 1263 O O A ASP B 1 67 ? 50.227 22.826 15.535 0.50 14.62 91 ASP B O 1
ATOM 1264 O O B ASP B 1 67 ? 49.639 22.617 15.706 0.50 20.89 91 ASP B O 1
ATOM 1273 N N A GLU B 1 68 ? 50.104 20.680 16.160 0.50 13.64 92 GLU B N 1
ATOM 1274 N N B GLU B 1 68 ? 49.755 20.374 15.972 0.50 18.02 92 GLU B N 1
ATOM 1275 C CA A GLU B 1 68 ? 50.185 20.978 17.629 0.50 17.84 92 GLU B CA 1
ATOM 1276 C CA B GLU B 1 68 ? 49.416 20.355 17.387 0.50 18.12 92 GLU B CA 1
ATOM 1277 C C A GLU B 1 68 ? 49.413 22.226 18.196 0.50 16.75 92 GLU B C 1
ATOM 1278 C C B GLU B 1 68 ? 48.921 21.699 17.855 0.50 17.76 92 GLU B C 1
ATOM 1279 O O A GLU B 1 68 ? 49.577 23.380 17.776 0.50 16.73 92 GLU B O 1
ATOM 1280 O O B GLU B 1 68 ? 49.293 22.766 17.345 0.50 19.73 92 GLU B O 1
ATOM 1291 N N A SER B 1 69 ? 48.618 21.939 19.211 0.60 16.56 93 SER B N 1
ATOM 1292 N N B SER B 1 69 ? 48.051 21.624 18.870 0.40 16.39 93 SER B N 1
ATOM 1293 C CA A SER B 1 69 ? 47.650 22.839 19.712 0.60 12.72 93 SER B CA 1
ATOM 1294 C CA B SER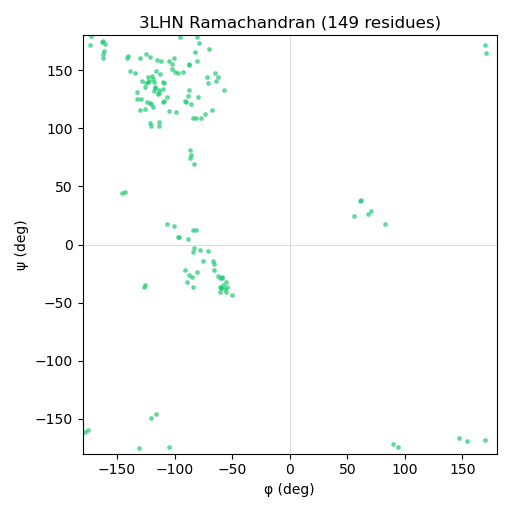 B 1 69 ? 47.604 22.796 19.618 0.40 14.25 93 SER B CA 1
ATOM 1295 C C A SER B 1 69 ? 48.050 22.722 21.146 0.60 11.55 93 SER B C 1
ATOM 1296 C C B SER B 1 69 ? 48.124 22.724 21.081 0.40 12.67 93 SER B C 1
ATOM 1297 O O A SER B 1 69 ? 48.362 21.623 21.639 0.60 10.84 93 SER B O 1
ATOM 1298 O O B SER B 1 69 ? 48.517 21.646 21.544 0.40 12.01 93 SER B O 1
ATOM 1303 N N . ILE B 1 70 ? 48.152 23.850 21.801 1.00 11.35 94 ILE B N 1
ATOM 1304 C CA . ILE B 1 70 ? 48.692 23.899 23.165 1.00 12.10 94 ILE B CA 1
ATOM 1305 C C . ILE B 1 70 ? 47.753 24.679 24.048 1.00 12.81 94 ILE B C 1
ATOM 1306 O O . ILE B 1 70 ? 47.429 25.849 23.735 1.00 13.25 94 ILE B O 1
ATOM 1311 N N . PHE B 1 71 ? 47.300 24.042 25.133 1.00 10.35 95 PHE B N 1
ATOM 1312 C CA . PHE B 1 71 ? 46.460 24.695 26.141 1.00 12.10 95 PHE B CA 1
ATOM 1313 C C . PHE B 1 71 ? 47.281 24.949 27.411 1.00 10.34 95 PHE B C 1
ATOM 1314 O O . PHE B 1 71 ? 47.920 24.031 27.854 1.00 11.66 95 PHE B O 1
ATOM 1322 N N . LYS B 1 72 ? 47.319 26.169 27.926 1.00 10.49 96 LYS B N 1
ATOM 1323 C CA . LYS B 1 72 ? 48.077 26.459 29.137 1.00 11.49 96 LYS B CA 1
ATOM 1324 C C . LYS B 1 72 ? 47.158 27.108 30.124 1.00 11.52 96 LYS B C 1
ATOM 1325 O O . LYS B 1 72 ? 46.394 28.025 29.781 1.00 11.20 96 LYS B O 1
ATOM 1329 N N A VAL B 1 73 ? 47.230 26.660 31.373 0.50 11.84 97 VAL B N 1
ATOM 1330 N N B VAL B 1 73 ? 47.258 26.621 31.366 0.50 11.57 97 VAL B N 1
ATOM 1331 C CA A VAL B 1 73 ? 46.520 27.356 32.431 0.50 12.61 97 VAL B CA 1
ATOM 1332 C CA B VAL B 1 73 ? 46.518 27.167 32.486 0.50 12.35 97 VAL B CA 1
ATOM 1333 C C A VAL B 1 73 ? 47.411 27.376 33.649 0.50 12.57 97 VAL B C 1
ATOM 1334 C C B VAL B 1 73 ? 47.500 27.382 33.642 0.50 12.35 97 VAL B C 1
ATOM 1335 O O A VAL B 1 73 ? 48.050 26.374 33.991 0.50 12.26 97 VAL B O 1
ATOM 1336 O O B VAL B 1 73 ? 48.335 26.538 33.918 0.50 12.24 97 VAL B O 1
ATOM 1343 N N . ALA B 1 74 ? 47.444 28.550 34.275 1.00 13.15 98 ALA B N 1
ATOM 1344 C CA . ALA B 1 74 ? 48.198 28.794 35.508 1.00 13.08 98 ALA B CA 1
ATOM 1345 C C . ALA B 1 74 ? 47.205 29.343 36.509 1.00 13.69 98 ALA B C 1
ATOM 1346 O O . ALA B 1 74 ? 46.401 30.253 36.174 1.00 13.09 98 ALA B O 1
ATOM 1348 N N . GLY B 1 75 ? 47.267 28.839 37.735 1.00 13.43 99 GLY B N 1
ATOM 1349 C CA . GLY B 1 75 ? 46.376 29.277 38.776 1.00 14.71 99 GLY B CA 1
ATOM 1350 C C . GLY B 1 75 ? 46.714 28.636 40.097 1.00 14.35 99 GLY B C 1
ATOM 1351 O O . GLY B 1 75 ? 47.852 28.238 40.347 1.00 11.85 99 GLY B O 1
ATOM 1352 N N . LYS B 1 76 ? 45.736 28.636 40.985 1.00 15.24 100 LYS B N 1
ATOM 1353 C CA . LYS B 1 76 ? 45.863 27.989 42.287 1.00 15.89 100 LYS B CA 1
ATOM 1354 C C . LYS B 1 76 ? 45.140 26.673 42.268 1.00 13.45 100 LYS B C 1
ATOM 1355 O O . LYS B 1 76 ? 44.180 26.488 41.522 1.00 14.23 100 LYS B O 1
ATOM 1361 N N . PHE B 1 77 ? 45.616 25.725 43.073 1.00 12.63 101 PHE B N 1
ATOM 1362 C CA . PHE B 1 77 ? 44.917 24.478 43.270 1.00 12.34 101 PHE B CA 1
ATOM 1363 C C . PHE B 1 77 ? 44.590 24.283 44.729 1.00 12.48 101 PHE B C 1
ATOM 1364 O O . PHE B 1 77 ? 45.152 24.925 45.618 1.00 13.62 101 PHE B O 1
ATOM 1372 N N . ASP B 1 78 ? 43.626 23.392 44.980 1.00 14.29 102 ASP B N 1
ATOM 1373 C CA . ASP B 1 78 ? 43.165 23.104 46.303 1.00 15.28 102 ASP B CA 1
ATOM 1374 C C . ASP B 1 78 ? 43.394 21.644 46.642 1.00 15.61 102 ASP B C 1
ATOM 1375 O O . ASP B 1 78 ? 43.269 20.762 45.780 1.00 15.03 102 ASP B O 1
ATOM 1380 N N . TRP B 1 79 ? 43.697 21.408 47.904 1.00 14.96 103 TRP B N 1
ATOM 1381 C CA . TRP B 1 79 ? 43.833 20.094 48.471 1.00 14.37 103 TRP B CA 1
ATOM 1382 C C . TRP B 1 79 ? 42.515 19.664 49.065 1.00 15.66 103 TRP B C 1
ATOM 1383 O O . TRP B 1 79 ? 41.771 20.497 49.610 1.00 17.29 103 TRP B O 1
ATOM 1394 N N . ASP B 1 80 ? 42.246 18.361 49.039 1.00 14.84 104 ASP B N 1
ATOM 1395 C CA . ASP B 1 80 ? 41.058 17.855 49.714 1.00 15.46 104 ASP B CA 1
ATOM 1396 C C . ASP B 1 80 ? 41.339 17.769 51.208 1.00 17.66 104 ASP B C 1
ATOM 1397 O O . ASP B 1 80 ? 42.458 18.010 51.675 1.00 17.36 104 ASP B O 1
ATOM 1402 N N . SER B 1 81 ? 40.296 17.455 51.974 1.00 19.63 105 SER B N 1
ATOM 1403 C CA . SER B 1 81 ? 40.443 17.451 53.429 1.00 21.56 105 SER B CA 1
ATOM 1404 C C . SER B 1 81 ? 41.410 16.363 53.929 1.00 21.45 105 SER B C 1
ATOM 1405 O O . SER B 1 81 ? 41.968 16.466 55.011 1.00 23.54 105 SER B O 1
ATOM 1408 N N . ASN B 1 82 ? 41.634 15.329 53.139 1.00 19.33 106 ASN B N 1
ATOM 1409 C CA . ASN B 1 82 ? 42.604 14.306 53.503 1.00 19.06 106 ASN B CA 1
ATOM 1410 C C . ASN B 1 82 ? 44.050 14.674 53.132 1.00 16.99 106 ASN B C 1
ATOM 1411 O O . ASN B 1 82 ? 44.964 13.928 53.445 1.00 16.09 106 ASN B O 1
ATOM 1416 N N . GLY B 1 83 ? 44.268 15.817 52.486 1.00 14.01 107 GLY B N 1
ATOM 1417 C CA . GLY B 1 83 ? 45.617 16.170 52.028 1.00 13.02 107 GLY B CA 1
ATOM 1418 C C . GLY B 1 83 ? 46.197 15.159 51.024 1.00 11.90 107 GLY B C 1
ATOM 1419 O O . GLY B 1 83 ? 47.387 14.918 51.040 1.00 10.86 107 GLY B O 1
ATOM 1420 N N . SER B 1 84 ? 45.342 14.622 50.128 1.00 12.20 108 SER B N 1
ATOM 1421 C CA . SER B 1 84 ? 45.727 13.548 49.255 1.00 13.70 108 SER B CA 1
ATOM 1422 C C . SER B 1 84 ? 45.473 13.815 47.787 1.00 11.93 108 SER B C 1
ATOM 1423 O O . SER B 1 84 ? 46.239 13.383 46.920 1.00 11.51 108 SER B O 1
ATOM 1426 N N . LYS B 1 85 ? 44.382 14.495 47.505 1.00 12.53 109 LYS B N 1
ATOM 1427 C CA . LYS B 1 85 ? 43.943 14.808 46.146 1.00 11.68 109 LYS B CA 1
ATOM 1428 C C . LYS B 1 85 ? 43.891 16.295 45.931 1.00 13.12 109 LYS B C 1
ATOM 1429 O O . LYS B 1 85 ? 43.530 17.043 46.846 1.00 14.47 109 LYS B O 1
ATOM 1435 N N . ILE B 1 86 ? 44.271 16.732 44.738 1.00 11.48 110 ILE B N 1
ATOM 1436 C CA . ILE B 1 86 ? 44.257 18.121 44.385 1.00 11.97 110 ILE B CA 1
ATOM 1437 C C . ILE B 1 86 ? 43.265 18.375 43.249 1.00 12.10 110 ILE B C 1
ATOM 1438 O O . ILE B 1 86 ? 43.035 17.520 42.395 1.00 12.20 110 ILE B O 1
ATOM 1443 N N . THR B 1 87 ? 42.687 19.567 43.253 1.00 10.83 111 THR B N 1
ATOM 1444 C CA . THR B 1 87 ? 41.845 20.045 42.190 1.00 11.95 111 THR B CA 1
ATOM 1445 C C . THR B 1 87 ? 42.422 21.346 41.615 1.00 10.16 111 THR B C 1
ATOM 1446 O O . THR B 1 87 ? 42.552 22.355 42.347 1.00 12.44 111 THR B O 1
ATOM 1450 N N . LEU B 1 88 ? 42.701 21.347 40.327 1.00 11.23 112 LEU B N 1
ATOM 1451 C CA . LEU B 1 88 ? 43.257 22.489 39.623 1.00 11.89 112 LEU B CA 1
ATOM 1452 C C . LEU B 1 88 ? 42.137 23.475 39.251 1.00 14.51 112 LEU B C 1
ATOM 1453 O O . LEU B 1 88 ? 40.949 23.132 39.235 1.00 15.25 112 LEU B O 1
ATOM 1458 N N . SER B 1 89 ? 42.520 24.692 38.874 1.00 14.49 113 SER B N 1
ATOM 1459 C CA . SER B 1 89 ? 41.544 25.695 38.454 1.00 15.27 113 SER B CA 1
ATOM 1460 C C . SER B 1 89 ? 40.796 25.365 37.121 1.00 14.87 113 SER B C 1
ATOM 1461 O O . SER B 1 89 ? 39.784 26.008 36.775 1.00 15.90 113 SER B O 1
ATOM 1464 N N . ASP B 1 90 ? 41.262 24.396 36.329 1.00 15.04 114 ASP B N 1
ATOM 1465 C CA . ASP B 1 90 ? 40.511 23.938 35.142 1.00 15.96 114 ASP B CA 1
ATOM 1466 C C . ASP B 1 90 ? 39.528 22.820 35.495 1.00 16.52 114 ASP B C 1
ATOM 1467 O O . ASP B 1 90 ? 38.915 22.258 34.612 1.00 17.05 114 ASP B O 1
ATOM 1472 N N . GLY B 1 91 ? 39.412 22.498 36.782 1.00 16.37 115 GLY B N 1
ATOM 1473 C CA . GLY B 1 91 ? 38.535 21.428 37.276 1.00 17.15 115 GLY B CA 1
ATOM 1474 C C . GLY B 1 91 ? 39.128 20.028 37.355 1.00 15.28 115 GLY B C 1
ATOM 1475 O O . GLY B 1 91 ? 38.523 19.139 37.944 1.00 17.22 115 GLY B O 1
ATOM 1476 N N A SER B 1 92 ? 40.322 19.855 36.802 0.70 14.18 116 SER B N 1
ATOM 1477 N N B SER B 1 92 ? 40.318 19.815 36.797 0.30 14.60 116 SER B N 1
ATOM 1478 C CA A SER B 1 92 ? 40.922 18.530 36.759 0.70 12.82 116 SER B CA 1
ATOM 1479 C CA B SER B 1 92 ? 40.917 18.467 36.792 0.30 13.52 116 SER B CA 1
ATOM 1480 C C A SER B 1 92 ? 41.474 18.176 38.142 0.70 12.02 116 SER B C 1
ATOM 1481 C C B SER B 1 92 ? 41.330 18.012 38.201 0.30 12.39 116 SER B C 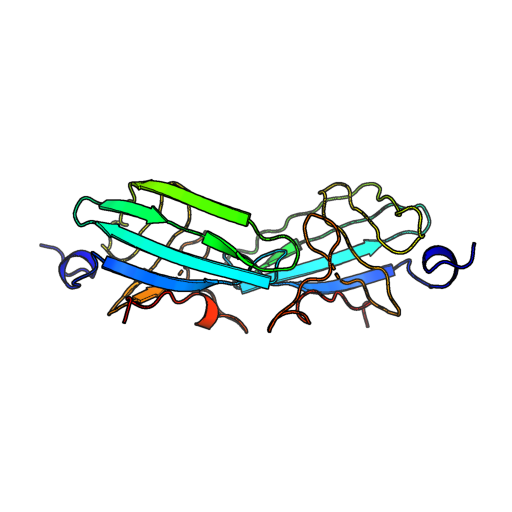1
ATOM 1482 O O A SER B 1 92 ? 41.916 19.026 38.907 0.70 12.19 116 SER B O 1
ATOM 1483 O O B SER B 1 92 ? 41.625 18.823 39.081 0.30 11.46 116 SER B O 1
ATOM 1488 N N A LYS B 1 93 ? 41.359 16.895 38.479 0.50 9.94 117 LYS B N 1
ATOM 1489 N N B LYS B 1 93 ? 41.311 16.708 38.425 0.50 11.01 117 LYS B N 1
ATOM 1490 C CA A LYS B 1 93 ? 41.759 16.350 39.793 0.50 10.13 117 LYS B CA 1
ATOM 1491 C CA B LYS B 1 93 ? 41.583 16.181 39.733 0.50 10.96 117 LYS B CA 1
ATOM 1492 C C A LYS B 1 93 ? 42.878 15.314 39.694 0.50 9.24 117 LYS B C 1
ATOM 1493 C C B LYS B 1 93 ? 42.645 15.121 39.626 0.50 10.13 117 LYS B C 1
ATOM 1494 O O A LYS B 1 93 ? 42.941 14.575 38.709 0.50 9.63 117 LYS B O 1
ATOM 1495 O O B LYS B 1 93 ? 42.626 14.280 38.737 0.50 9.33 117 LYS B O 1
ATOM 1506 N N A TYR B 1 94 ? 43.722 15.245 40.737 0.60 9.21 118 TYR B N 1
ATOM 1507 N N B TYR B 1 94 ? 43.583 15.199 40.573 0.40 10.16 118 TYR B N 1
ATOM 1508 C CA A TYR B 1 94 ? 44.852 14.330 40.747 0.60 10.68 118 TYR B CA 1
ATOM 1509 C CA B TYR B 1 94 ? 44.685 14.262 40.668 0.40 11.07 118 TYR B CA 1
ATOM 1510 C C A TYR B 1 94 ? 45.064 13.773 42.113 0.60 11.12 118 TYR B C 1
ATOM 1511 C C B TYR B 1 94 ? 44.897 13.733 42.082 0.40 11.27 118 TYR B C 1
ATOM 1512 O O A TYR B 1 94 ? 44.968 14.505 43.115 0.60 10.81 118 TYR B O 1
ATOM 1513 O O B TYR B 1 94 ? 44.660 14.451 43.072 0.40 11.14 118 TYR B O 1
ATOM 1530 N N . LEU B 1 95 ? 45.352 12.483 42.152 1.00 11.35 119 LEU B N 1
ATOM 1531 C CA . LEU B 1 95 ? 45.849 11.864 43.373 1.00 11.23 119 LEU B CA 1
ATOM 1532 C C . LEU B 1 95 ? 47.362 12.032 43.448 1.00 11.01 119 LEU B C 1
ATOM 1533 O O . LEU B 1 95 ? 48.075 11.667 42.548 1.00 11.49 119 LEU B O 1
ATOM 1538 N N . VAL B 1 96 ? 47.841 12.670 44.512 1.00 10.78 120 VAL B N 1
ATOM 1539 C CA . VAL B 1 96 ? 49.260 12.952 44.655 1.00 10.99 120 VAL B CA 1
ATOM 1540 C C . VAL B 1 96 ? 49.918 11.739 45.271 1.00 11.32 120 VAL B C 1
ATOM 1541 O O . VAL B 1 96 ? 49.482 11.285 46.349 1.00 13.25 120 VAL B O 1
ATOM 1545 N N . GLY B 1 97 ? 50.886 11.148 44.574 1.00 10.62 121 GLY B N 1
ATOM 1546 C CA . GLY B 1 97 ? 51.536 9.955 45.046 1.00 10.85 121 GLY B CA 1
ATOM 1547 C C . GLY B 1 97 ? 53.018 10.042 44.982 1.00 10.36 121 GLY B C 1
ATOM 1548 O O . GLY B 1 97 ? 53.597 11.115 44.705 1.00 11.10 121 GLY B O 1
ATOM 1549 N N A GLU B 1 98 ? 53.684 8.946 45.298 0.50 10.74 122 GLU B N 1
ATOM 1550 N N B GLU B 1 98 ? 53.664 8.923 45.242 0.50 11.52 122 GLU B N 1
ATOM 1551 C CA A GLU B 1 98 ? 55.158 8.975 45.322 0.50 10.45 122 GLU B CA 1
ATOM 1552 C CA B GLU B 1 98 ? 55.126 8.887 45.249 0.50 11.97 122 GLU B CA 1
ATOM 1553 C C A GLU B 1 98 ? 55.709 9.062 43.895 0.50 10.75 122 GLU B C 1
ATOM 1554 C C B GLU B 1 98 ? 55.668 9.076 43.836 0.50 11.50 122 GLU B C 1
ATOM 1555 O O A GLU B 1 98 ? 55.554 8.143 43.073 0.50 11.12 122 GLU B O 1
ATOM 1556 O O B GLU B 1 98 ? 55.456 8.242 42.944 0.50 11.73 122 GLU B O 1
ATOM 1567 N N . ASN B 1 99 ? 56.363 10.174 43.628 1.00 9.82 123 ASN B N 1
ATOM 1568 C CA . ASN B 1 99 ? 56.975 10.465 42.309 1.00 10.32 123 ASN B CA 1
ATOM 1569 C C . ASN B 1 99 ? 55.959 10.546 41.179 1.00 10.56 123 ASN B C 1
ATOM 1570 O O . ASN B 1 99 ? 56.353 10.369 40.047 1.00 11.14 123 ASN B O 1
ATOM 1575 N N . GLN B 1 100 ? 54.709 10.811 41.487 1.00 10.02 124 GLN B N 1
ATOM 1576 C CA . GLN B 1 100 ? 53.684 10.849 40.427 1.00 10.89 124 GLN B CA 1
ATOM 1577 C C . GLN B 1 100 ? 52.433 11.567 40.859 1.00 11.05 124 GLN B C 1
ATOM 1578 O O . GLN B 1 100 ? 52.126 11.761 42.057 1.00 11.72 124 GLN B O 1
ATOM 1584 N N . LEU B 1 101 ? 51.652 11.908 39.860 1.00 11.56 125 LEU B N 1
ATOM 1585 C CA . LEU B 1 101 ? 50.282 12.363 40.034 1.00 11.29 125 LEU B CA 1
ATOM 1586 C C . LEU B 1 101 ? 49.435 11.404 39.188 1.00 12.28 125 LEU B C 1
ATOM 1587 O O . LEU B 1 101 ? 49.866 11.014 38.095 1.00 13.80 125 LEU B O 1
ATOM 1592 N N . LEU B 1 102 ? 48.252 11.078 39.643 1.00 11.37 126 LEU B N 1
ATOM 1593 C CA . LEU B 1 102 ? 47.371 10.158 38.920 1.00 10.99 126 LEU B CA 1
ATOM 1594 C C . LEU B 1 102 ? 46.132 10.944 38.631 1.00 9.96 126 LEU B C 1
ATOM 1595 O O . LEU B 1 102 ? 45.439 11.366 39.571 1.00 11.15 126 LEU B O 1
ATOM 1616 N N . LEU B 1 104 ? 42.430 11.722 38.001 1.00 9.41 128 LEU B N 1
ATOM 1617 C CA . LEU B 1 104 ? 41.173 11.090 38.397 1.00 9.66 128 LEU B CA 1
ATOM 1618 C C . LEU B 1 104 ? 40.010 11.521 37.512 1.00 10.29 128 LEU B C 1
ATOM 1619 O O . LEU B 1 104 ? 40.154 12.442 36.698 1.00 10.93 128 LEU B O 1
ATOM 1624 N N . ASP B 1 105 ? 38.856 10.880 37.699 1.00 9.62 129 ASP B N 1
ATOM 1625 C CA . ASP B 1 105 ? 37.665 11.298 36.951 1.00 11.16 129 ASP B CA 1
ATOM 1626 C C . ASP B 1 105 ? 37.093 12.591 37.563 1.00 12.99 129 ASP B C 1
ATOM 1627 O O . ASP B 1 105 ? 37.661 13.106 38.546 1.00 12.65 129 ASP B O 1
ATOM 1632 N N A THR B 1 106 ? 36.067 13.118 36.888 0.50 12.68 130 THR B N 1
ATOM 1633 N N B THR B 1 106 ? 35.954 13.082 37.089 0.50 14.29 130 THR B N 1
ATOM 1634 C CA A THR B 1 106 ? 35.449 14.401 37.214 0.50 13.78 130 THR B CA 1
ATOM 1635 C CA B THR B 1 106 ? 35.443 14.354 37.653 0.50 16.05 130 THR B CA 1
ATOM 1636 C C A THR B 1 106 ? 35.081 14.557 38.668 0.50 13.44 130 THR B C 1
ATOM 1637 C C B THR B 1 106 ? 35.019 14.283 39.147 0.50 15.45 130 THR B C 1
ATOM 1638 O O A THR B 1 106 ? 35.039 15.679 39.190 0.50 13.50 130 THR B O 1
ATOM 1639 O O B THR B 1 106 ? 35.143 15.285 39.873 0.50 15.10 130 THR B O 1
ATOM 1646 N N A GLU B 1 107 ? 34.798 13.421 39.299 0.50 12.88 131 GLU B N 1
ATOM 1647 N N B GLU B 1 107 ? 34.602 13.102 39.617 0.50 14.66 131 GLU B N 1
ATOM 1648 C CA A GLU B 1 107 ? 34.344 13.366 40.667 0.50 12.91 131 GLU B CA 1
ATOM 1649 C CA B GLU B 1 107 ? 34.258 12.893 41.018 0.50 14.60 131 GLU B CA 1
ATOM 1650 C C A GLU B 1 107 ? 35.371 12.804 41.681 0.50 14.31 131 GLU B C 1
ATOM 1651 C C B GLU B 1 107 ? 35.477 12.744 41.874 0.50 15.31 131 GLU B C 1
ATOM 1652 O O A GLU B 1 107 ? 35.012 12.473 42.811 0.50 15.84 131 GLU B O 1
ATOM 1653 O O B GLU B 1 107 ? 35.405 12.670 43.105 0.50 16.28 131 GLU B O 1
ATOM 1664 N N . GLY B 1 108 ? 36.630 12.681 41.248 1.00 14.52 132 GLY B N 1
ATOM 1665 C CA . GLY B 1 108 ? 37.797 12.341 42.049 1.00 13.93 132 GLY B CA 1
ATOM 1666 C C . GLY B 1 108 ? 38.006 10.866 42.274 1.00 14.13 132 GLY B C 1
ATOM 1667 O O . GLY B 1 108 ? 38.750 10.486 43.164 1.00 14.71 132 GLY B O 1
ATOM 1668 N N . ASN B 1 109 ? 37.368 10.014 41.456 1.00 12.81 133 ASN B N 1
ATOM 1669 C CA . ASN B 1 109 ? 37.578 8.580 41.555 1.00 13.73 133 ASN B CA 1
ATOM 1670 C C . ASN B 1 109 ? 38.673 8.123 40.604 1.00 12.71 133 ASN B C 1
ATOM 1671 O O . ASN B 1 109 ? 38.902 8.735 39.555 1.00 11.61 133 ASN B O 1
ATOM 1676 N N A ARG B 1 110 ? 39.373 7.052 40.960 0.50 12.59 134 ARG B N 1
ATOM 1677 N N B ARG B 1 110 ? 39.307 7.019 40.953 0.50 12.04 134 ARG B N 1
ATOM 1678 C CA A ARG B 1 110 ? 40.382 6.474 40.087 0.50 13.23 134 ARG B CA 1
ATOM 1679 C CA B ARG B 1 110 ? 40.283 6.386 40.106 0.50 12.24 134 ARG B CA 1
ATOM 1680 C C A ARG B 1 110 ? 39.727 5.892 38.830 0.50 11.87 134 ARG B C 1
ATOM 1681 C C B ARG B 1 110 ? 39.644 5.958 38.791 0.50 11.16 134 ARG B C 1
ATOM 1682 O O A ARG B 1 110 ? 38.678 5.233 38.882 0.50 11.87 134 ARG B O 1
ATOM 1683 O O B ARG B 1 110 ? 38.488 5.510 38.754 0.50 11.64 134 ARG B O 1
ATOM 1698 N N . ILE B 1 111 ? 40.426 6.124 37.726 1.00 11.60 135 ILE B N 1
ATOM 1699 C CA . ILE B 1 111 ? 40.037 5.702 36.391 1.00 11.57 135 ILE B CA 1
ATOM 1700 C C . ILE B 1 111 ? 40.484 4.259 36.222 1.00 11.35 135 ILE B C 1
ATOM 1701 O O . ILE B 1 111 ? 41.670 3.941 36.391 1.00 12.77 135 ILE B O 1
ATOM 1706 N N . THR B 1 112 ? 39.501 3.403 35.962 1.00 12.72 136 THR B N 1
ATOM 1707 C CA . THR B 1 112 ? 39.676 1.964 35.851 1.00 13.94 136 THR B CA 1
ATOM 1708 C C . THR B 1 112 ? 39.862 1.513 34.409 1.00 13.61 136 THR B C 1
ATOM 1709 O O . THR B 1 112 ? 39.777 2.306 33.469 1.00 13.16 136 THR B O 1
ATOM 1713 N N . GLY B 1 113 ? 40.068 0.207 34.225 1.00 13.75 137 GLY B N 1
ATOM 1714 C CA . GLY B 1 113 ? 40.130 -0.355 32.900 1.00 14.49 137 GLY B CA 1
ATOM 1715 C C . GLY B 1 113 ? 41.482 -0.505 32.271 1.00 14.34 137 GLY B C 1
ATOM 1716 O O . GLY B 1 113 ? 42.525 -0.227 32.862 1.00 13.21 137 GLY B O 1
ATOM 1717 N N . GLY B 1 114 ? 41.448 -0.919 31.018 1.00 15.07 138 GLY B N 1
ATOM 1718 C CA . GLY B 1 114 ? 42.654 -1.255 30.310 1.00 14.81 138 GLY B CA 1
ATOM 1719 C C . GLY B 1 114 ? 43.656 -0.149 30.155 1.00 15.81 138 GLY B C 1
ATOM 1720 O O . GLY B 1 114 ? 44.845 -0.441 30.002 1.00 14.70 138 GLY B O 1
ATOM 1721 N N . LEU B 1 115 ? 43.195 1.104 30.122 1.00 13.12 139 LEU B N 1
ATOM 1722 C CA . LEU B 1 115 ? 44.109 2.225 29.950 1.00 12.67 139 LEU B CA 1
ATOM 1723 C C . LEU B 1 115 ? 44.433 2.941 31.268 1.00 11.97 139 LEU B C 1
ATOM 1724 O O . LEU B 1 115 ? 44.954 4.034 31.263 1.00 11.52 139 LEU B O 1
ATOM 1729 N N . ALA B 1 116 ? 44.140 2.300 32.405 1.00 11.59 140 ALA B N 1
ATOM 1730 C CA . ALA B 1 116 ? 44.314 2.955 33.703 1.00 12.11 140 ALA B CA 1
ATOM 1731 C C . ALA B 1 116 ? 45.688 3.576 33.896 1.00 12.64 140 ALA B C 1
ATOM 1732 O O . ALA B 1 116 ? 45.814 4.647 34.490 1.00 13.04 140 ALA B O 1
ATOM 1734 N N A GLU B 1 117 ? 46.734 2.905 33.434 0.70 14.19 141 GLU B N 1
ATOM 1735 N N B GLU B 1 117 ? 46.722 2.882 33.407 0.30 13.24 141 GLU B N 1
ATOM 1736 C CA A GLU B 1 117 ? 48.088 3.450 33.646 0.70 15.89 141 GLU B CA 1
ATOM 1737 C CA B GLU B 1 117 ? 48.122 3.333 33.553 0.30 14.02 141 GLU B CA 1
ATOM 1738 C C A GLU B 1 117 ? 48.430 4.641 32.794 0.70 14.30 141 GLU B C 1
ATOM 1739 C C B GLU B 1 117 ? 48.476 4.553 32.726 0.30 13.07 141 GLU B C 1
ATOM 1740 O O A GLU B 1 117 ? 49.396 5.371 33.079 0.70 14.18 141 GLU B O 1
ATOM 1741 O O B GLU B 1 117 ? 49.517 5.179 32.938 0.30 12.85 141 GLU B O 1
ATOM 1752 N N . HIS B 1 118 ? 47.635 4.878 31.752 1.00 11.84 142 HIS B N 1
ATOM 1753 C CA . HIS B 1 118 ? 47.886 6.041 30.900 1.00 11.21 142 HIS B CA 1
ATOM 1754 C C . HIS B 1 118 ? 47.544 7.357 31.567 1.00 10.55 142 HIS B C 1
ATOM 1755 O O . HIS B 1 118 ? 47.787 8.392 30.973 1.00 10.87 142 HIS B O 1
ATOM 1762 N N . TYR B 1 119 ? 46.946 7.330 32.753 1.00 10.14 143 TYR B N 1
ATOM 1763 C CA . TYR B 1 119 ? 46.512 8.537 33.451 1.00 9.33 143 TYR B CA 1
ATOM 1764 C C . TYR B 1 119 ? 47.567 8.993 34.485 1.00 9.53 143 TYR B C 1
ATOM 1765 O O . TYR B 1 119 ? 47.356 9.950 35.234 1.00 11.14 143 TYR B O 1
ATOM 1774 N N . ILE B 1 120 ? 48.723 8.338 34.502 1.00 10.21 144 ILE B N 1
ATOM 1775 C CA . ILE B 1 120 ? 49.827 8.697 35.418 1.00 10.97 144 ILE B CA 1
ATOM 1776 C C . ILE B 1 120 ? 50.736 9.772 34.811 1.00 10.74 144 ILE B C 1
ATOM 1777 O O . ILE B 1 120 ? 51.116 9.666 33.642 1.00 12.04 144 ILE B O 1
ATOM 1782 N N . LEU B 1 121 ? 51.054 10.784 35.598 1.00 10.07 145 LEU B N 1
ATOM 1783 C CA . LEU B 1 121 ? 52.063 11.806 35.245 1.00 10.30 145 LEU B CA 1
ATOM 1784 C C . LEU B 1 121 ? 53.211 11.557 36.205 1.00 11.44 145 LEU B C 1
ATOM 1785 O O . LEU B 1 121 ? 53.049 11.735 37.398 1.00 13.27 145 LEU B O 1
ATOM 1790 N N A LYS B 1 122 ? 54.334 11.129 35.663 0.60 12.24 146 LYS B N 1
ATOM 1791 N N B LYS B 1 122 ? 54.374 11.162 35.700 0.40 11.76 146 LYS B N 1
ATOM 1792 C CA A LYS B 1 122 ? 55.507 10.837 36.471 0.60 12.04 146 LYS B CA 1
ATOM 1793 C CA B LYS B 1 122 ? 55.521 10.863 36.588 0.40 11.22 146 LYS B CA 1
ATOM 1794 C C A LYS B 1 122 ? 56.317 12.106 36.630 0.60 11.34 146 LYS B C 1
ATOM 1795 C C B LYS B 1 122 ? 56.372 12.099 36.783 0.40 10.63 146 LYS B C 1
ATOM 1796 O O A LYS B 1 122 ? 56.525 12.866 35.672 0.60 10.82 146 LYS B O 1
ATOM 1797 O O B LYS B 1 122 ? 56.369 13.003 35.943 0.40 9.75 146 LYS B O 1
ATOM 1808 N N A LYS B 1 123 ? 56.868 12.317 37.842 0.50 10.95 147 LYS B N 1
ATOM 1809 N N B LYS B 1 123 ? 57.146 12.162 37.870 0.50 9.48 147 LYS B N 1
ATOM 1810 C CA A LYS B 1 123 ? 57.866 13.356 38.075 0.50 12.53 147 LYS B CA 1
ATOM 1811 C CA B LYS B 1 123 ? 58.083 13.244 37.969 0.50 11.45 147 LYS B CA 1
ATOM 1812 C C A LYS B 1 123 ? 58.965 13.277 37.028 0.50 12.51 147 LYS B C 1
ATOM 1813 C C B LYS B 1 123 ? 58.966 13.227 36.800 0.50 12.20 147 LYS B C 1
ATOM 1814 O O A LYS B 1 123 ? 59.482 12.193 36.788 0.50 12.76 147 LYS B O 1
ATOM 1815 O O B LYS B 1 123 ? 59.314 12.184 36.204 0.50 11.84 147 LYS B O 1
ATOM 1826 N N . LYS B 1 124 ? 59.347 14.423 36.435 1.00 13.35 148 LYS B N 1
ATOM 1827 C CA . LYS B 1 124 ? 60.307 14.482 35.347 1.00 15.46 148 LYS B CA 1
ATOM 1828 C C . LYS B 1 1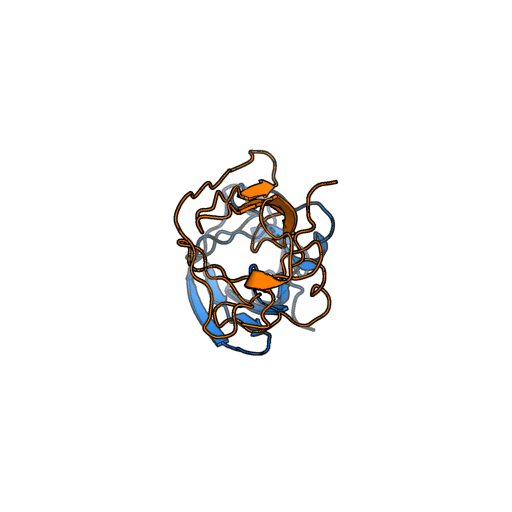24 ? 61.635 13.883 35.778 1.00 17.23 148 LYS B C 1
ATOM 1829 O O . LYS B 1 124 ? 62.100 14.100 36.900 1.00 17.15 148 LYS B O 1
ATOM 1835 N N . GLY B 1 125 ? 62.173 13.099 34.871 1.00 23.11 149 GLY B N 1
ATOM 1836 C CA . GLY B 1 125 ? 63.451 12.411 35.083 1.00 26.58 149 GLY B CA 1
ATOM 1837 C C . GLY B 1 125 ? 63.199 10.970 35.456 1.00 29.19 149 GLY B C 1
ATOM 1838 O O . GLY B 1 125 ? 64.135 10.200 35.656 1.00 29.83 149 GLY B O 1
#

Secondary structure (DSSP, 8-state):
---SHHHHS---EEEEEEE--TTSSEEEEEEEE-TTSEEEEEEEEESTT-EEEEEEEEEEE-TTS-EEEETTS-EEEEETTEE---TTSPPP-STTGGGG-EEEP-/--SHHHHS---EEEEEEE--TTSS-EEEEEEE-TTSEEEEEEEE-SSS-EEEEEEEE-EE-TTS-EEE-TTS-EEEEETTEE---TTSPPP-STTGGGG-EEEP-

Nearest PDB structures (foldseek):
  3lhn-assembly1_A  TM=1.010E+00  e=3.427E-19  Shewanella oneidensis
  2z4i-assembly1_A  TM=7.560E-01  e=1.100E-05  Escherichia coli
  2z4h-assembly1_A  TM=7.646E-01  e=3.696E-05  Escherichia coli
  2z4i-assembly2_B  TM=8.106E-01  e=6.261E-05  Escherichia coli
  8h3v-assembly1_A  TM=6.776E-01  e=1.076E+00  Anabaena

Radius of gyration: 19.83 Å; Cα contacts (8 Å, |Δi|>4): 580; chains: 2; bounding box: 44×37×71 Å

InterPro domains:
  IPR007298 NlpE-like, N-terminal domain [PF04170] (57-137)

Organism: Shewanella oneidensis (strain ATCC 700550 / JCM 31522 / CIP 106686 / LMG 19005 / NCIMB 14063 / MR-1) (NCBI:txid211586)